Protein AF-A0A950IK37-F1 (afdb_monomer_lite)

Foldseek 3Di:
DDDWFWFDWDFFDDDAAQGDFPGWTDDAQKIKTKTFGDHPVQDDDPCQFPQVQKWKFAPDPVRHTWRWPGWDDDSGITITITRHHPPRQWIKIWGDDPDDDTRIGIGGGDGDDPPDDPDPDPDPDPPPQPDQPDDPVDQALVSQLVSVVSVCCSVPVVPPDDDCPDPVSVVSSVVSVVSNVVSVVVVLVVLLCDCVRRDDPVSVQVVCVVVVHHDDPDDDDDDDDDDDDPDDDDDDPPPDDDDDPPPVVVPPPD

pLDDT: mean 70.21, std 19.53, range [24.23, 97.69]

Secondary structure (DSSP, 8-state):
----PBPP-PPPP-SSS--EEEEEEEETTEEEEEEE---TTS---TTTT-GGGEEEEESSTT-PEEPEEEEEE-SSEEEEEEE--TT--EEEEEEE-SSS-EEEEEEE-----TT--PPPPPPPPP--PPP----SS--SHHHHHHHHHHHHHHH-TT-----TT-HHHHHHHHHHHHHHHHHHHHHHHHHHSSTTT--SHHHHHHHHHHTT-----------------SS-----TT-----SS-TTTGGG--

Sequence (254 aa):
MLRSRGLRLSKAENTFGIESVVRAERDGDLVHVELQFFPRDQVLPSWLGNPNRVVAVLDDMANTRLPVRAAVPLRDRLRVTVAAPAEVKRFVLRIDGLITGLDSVDVSLQEDDPAFDPAPPPAPAPVVEPPILVDYLAKDFASFKRLILDSIAHELPAMTERHEADVAIAVVEVLAFAADHLSYFQDAVATEAYLQTARRRVSVRRHARLVGYRLHEGCTPRVWMHVEPLTAFELPRGFAVATGSDDAMARRVF

Radius of gyration: 40.13 Å; chains: 1; bounding box: 63×52×134 Å

Structure (mmCIF, N/CA/C/O backbone):
data_AF-A0A950IK37-F1
#
_entry.id   AF-A0A950IK37-F1
#
loop_
_atom_site.group_PDB
_atom_site.id
_atom_site.type_symbol
_atom_site.label_atom_id
_atom_site.label_alt_id
_atom_site.label_comp_id
_atom_site.label_asym_id
_atom_site.label_entity_id
_atom_site.label_seq_id
_atom_site.pdbx_PDB_ins_code
_atom_site.Cartn_x
_atom_site.Cartn_y
_atom_site.Cartn_z
_atom_site.occupancy
_atom_site.B_iso_or_equiv
_atom_site.auth_seq_id
_atom_site.auth_comp_id
_atom_site.auth_asym_id
_atom_site.auth_atom_id
_atom_site.pdbx_PDB_model_num
ATOM 1 N N . MET A 1 1 ? -0.521 -3.793 -73.160 1.00 24.75 1 MET A N 1
ATOM 2 C CA . MET A 1 1 ? -1.004 -4.876 -72.276 1.00 24.75 1 MET A CA 1
ATOM 3 C C . MET A 1 1 ? 0.120 -5.221 -71.304 1.00 24.75 1 MET A C 1
ATOM 5 O O . MET A 1 1 ? 0.907 -6.111 -71.598 1.00 24.75 1 MET A O 1
ATOM 9 N N . LEU A 1 2 ? 0.272 -4.458 -70.215 1.00 25.17 2 LEU A N 1
ATOM 10 C CA . LEU A 1 2 ? 1.273 -4.757 -69.185 1.00 25.17 2 LEU A CA 1
ATOM 11 C C . LEU A 1 2 ? 0.721 -5.883 -68.305 1.00 25.17 2 LEU A C 1
ATOM 13 O O . LEU A 1 2 ? -0.307 -5.715 -67.654 1.00 25.17 2 LEU A O 1
ATOM 17 N N . ARG A 1 3 ? 1.356 -7.056 -68.370 1.00 24.23 3 ARG A N 1
ATOM 18 C CA . ARG A 1 3 ? 1.046 -8.196 -67.504 1.00 24.23 3 ARG A CA 1
ATOM 19 C C . ARG A 1 3 ? 1.582 -7.888 -66.108 1.00 24.23 3 ARG A C 1
ATOM 21 O O . ARG A 1 3 ? 2.790 -7.930 -65.903 1.00 24.23 3 ARG A O 1
ATOM 28 N N . SER A 1 4 ? 0.679 -7.602 -65.179 1.00 27.05 4 SER A N 1
ATOM 29 C CA . SER A 1 4 ? 0.943 -7.581 -63.744 1.00 27.05 4 SER A CA 1
ATOM 30 C C . SER A 1 4 ? 1.392 -8.979 -63.296 1.00 27.05 4 SER A C 1
ATOM 32 O O . SER A 1 4 ? 0.633 -9.946 -63.376 1.00 27.05 4 SER A O 1
ATOM 34 N N . ARG A 1 5 ? 2.662 -9.116 -62.899 1.00 37.94 5 ARG A N 1
ATOM 35 C CA . ARG A 1 5 ? 3.217 -10.346 -62.310 1.00 37.94 5 ARG A CA 1
ATOM 36 C C . ARG A 1 5 ? 3.174 -10.206 -60.789 1.00 37.94 5 ARG A C 1
ATOM 38 O O . ARG A 1 5 ? 3.720 -9.246 -60.250 1.00 37.94 5 ARG A O 1
ATOM 45 N N . GLY A 1 6 ? 2.458 -11.111 -60.125 1.00 30.69 6 GLY A N 1
ATOM 46 C CA . GLY A 1 6 ? 2.299 -11.108 -58.672 1.00 30.69 6 GLY A CA 1
ATOM 47 C C . GLY A 1 6 ? 3.552 -11.649 -57.992 1.00 30.69 6 GLY A C 1
ATOM 48 O O . GLY A 1 6 ? 4.042 -12.700 -58.371 1.00 30.69 6 GLY A O 1
ATOM 49 N N . LEU A 1 7 ? 4.074 -10.930 -57.000 1.00 39.44 7 LEU A N 1
ATOM 50 C CA . LEU A 1 7 ? 5.228 -11.354 -56.202 1.00 39.44 7 LEU A CA 1
ATOM 51 C C . LEU A 1 7 ? 4.750 -12.014 -54.895 1.00 39.44 7 LEU A C 1
ATOM 53 O O . LEU A 1 7 ? 3.820 -11.515 -54.255 1.00 39.44 7 LEU A O 1
ATOM 57 N N . ARG A 1 8 ? 5.379 -13.129 -54.494 1.00 39.00 8 ARG A N 1
ATOM 58 C CA . ARG A 1 8 ? 5.137 -13.832 -53.213 1.00 39.00 8 ARG A CA 1
ATOM 59 C C . ARG A 1 8 ? 6.089 -13.319 -52.126 1.00 39.00 8 ARG A C 1
ATOM 61 O O . ARG A 1 8 ? 7.251 -13.062 -52.412 1.00 39.00 8 ARG A O 1
ATOM 68 N N . LEU A 1 9 ? 5.597 -13.191 -50.890 1.00 49.66 9 LEU A N 1
ATOM 69 C CA . LEU A 1 9 ? 6.275 -12.491 -49.789 1.00 49.66 9 LEU A CA 1
ATOM 70 C C . LEU A 1 9 ? 6.438 -13.395 -48.559 1.00 49.66 9 LEU A C 1
ATOM 72 O O . LEU A 1 9 ? 5.530 -14.157 -48.219 1.00 49.66 9 LEU A O 1
ATOM 76 N N . SER A 1 10 ? 7.589 -13.294 -47.889 1.00 37.66 10 SER A N 1
ATOM 77 C CA . SER A 1 10 ? 7.881 -13.956 -46.613 1.00 37.66 10 SER A CA 1
ATOM 78 C C . SER A 1 10 ? 7.582 -13.040 -45.420 1.00 37.66 10 SER A C 1
ATOM 80 O O . SER A 1 10 ? 7.756 -11.830 -45.488 1.00 37.66 10 SER A O 1
ATOM 82 N N . LYS A 1 11 ? 7.098 -13.670 -44.348 1.00 37.91 11 LYS A N 1
ATOM 83 C CA . LYS A 1 11 ? 6.536 -13.136 -43.099 1.00 37.91 11 LYS A CA 1
ATOM 84 C C . LYS A 1 11 ? 7.350 -12.002 -42.445 1.00 37.91 11 LYS A C 1
ATOM 86 O O . LYS A 1 11 ? 8.558 -12.127 -42.297 1.00 37.91 11 LYS A O 1
ATOM 91 N N . ALA A 1 12 ? 6.649 -10.963 -41.985 1.00 38.16 12 ALA A N 1
ATOM 92 C CA . ALA A 1 12 ? 7.167 -9.937 -41.081 1.00 38.16 12 ALA A CA 1
ATOM 93 C C . ALA A 1 12 ? 7.029 -10.410 -39.620 1.00 38.16 12 ALA A C 1
ATOM 95 O O . ALA A 1 12 ? 5.969 -10.905 -39.234 1.00 38.16 12 ALA A O 1
ATOM 96 N N . GLU A 1 13 ? 8.076 -10.270 -38.810 1.00 37.16 13 GLU A N 1
ATOM 97 C CA . GLU A 1 13 ? 7.983 -10.358 -37.346 1.00 37.16 13 GLU A CA 1
ATOM 98 C C . GLU A 1 13 ? 7.875 -8.937 -36.799 1.00 37.16 13 GLU A C 1
ATOM 100 O O . GLU A 1 13 ? 8.674 -8.082 -37.177 1.00 37.16 13 GLU A O 1
ATOM 105 N N . ASN A 1 14 ? 6.854 -8.649 -35.982 1.00 41.59 14 ASN A N 1
ATOM 106 C CA . ASN A 1 14 ? 6.634 -7.282 -35.523 1.00 41.59 14 ASN A CA 1
ATOM 107 C C . ASN A 1 14 ? 5.926 -7.169 -34.163 1.00 41.59 14 ASN A C 1
ATOM 109 O O . ASN A 1 14 ? 4.983 -7.909 -33.881 1.00 41.59 14 ASN A O 1
ATOM 113 N N . THR A 1 15 ? 6.336 -6.167 -33.375 1.00 40.88 15 THR A N 1
ATOM 114 C CA . THR A 1 15 ? 5.786 -5.816 -32.045 1.00 40.88 15 THR A CA 1
ATOM 115 C C . THR A 1 15 ? 4.737 -4.687 -32.115 1.00 40.88 15 THR A C 1
ATOM 117 O O . THR A 1 15 ? 3.942 -4.529 -31.191 1.00 40.88 15 THR A O 1
ATOM 120 N N . PHE A 1 16 ? 4.631 -3.954 -33.237 1.00 39.75 16 PHE A N 1
ATOM 121 C CA . PHE A 1 16 ? 3.692 -2.826 -33.412 1.00 39.75 16 PHE A CA 1
ATOM 122 C C . PHE A 1 16 ? 2.734 -2.940 -34.619 1.00 39.75 16 PHE A C 1
ATOM 124 O O . PHE A 1 16 ? 2.395 -1.960 -35.277 1.00 39.75 16 PHE A O 1
ATOM 131 N N . GLY A 1 17 ? 2.195 -4.135 -34.881 1.00 44.53 17 GLY A N 1
ATOM 132 C CA . GLY A 1 17 ? 0.940 -4.263 -35.645 1.00 44.53 17 GLY A CA 1
ATOM 133 C C . GLY A 1 17 ? 1.021 -4.075 -37.169 1.00 44.53 17 GLY A C 1
ATOM 134 O O . GLY A 1 17 ? -0.017 -3.899 -37.811 1.00 44.53 17 GLY A O 1
ATOM 135 N N . ILE A 1 18 ? 2.213 -4.155 -37.772 1.00 47.31 18 ILE A N 1
ATOM 136 C CA . ILE A 1 18 ? 2.326 -4.489 -39.206 1.00 47.31 18 ILE A CA 1
ATOM 137 C C . ILE A 1 18 ? 2.227 -6.012 -39.308 1.00 47.31 18 ILE A C 1
ATOM 139 O O . ILE A 1 18 ? 3.218 -6.708 -39.111 1.00 47.31 18 ILE A O 1
ATOM 143 N N . GLU A 1 19 ? 1.026 -6.536 -39.553 1.00 44.72 19 GLU A N 1
ATOM 144 C CA . GLU A 1 19 ? 0.828 -7.989 -39.667 1.00 44.72 19 GLU A CA 1
ATOM 145 C C . GLU A 1 19 ? 1.339 -8.549 -40.999 1.00 44.72 19 GLU A C 1
ATOM 147 O O . GLU A 1 19 ? 1.791 -9.692 -41.051 1.00 44.72 19 GLU A O 1
ATOM 152 N N . SER A 1 20 ? 1.254 -7.785 -42.096 1.00 48.19 20 SER A N 1
ATOM 153 C CA . SER A 1 20 ? 1.642 -8.296 -43.414 1.00 48.19 20 SER A CA 1
ATOM 154 C C . SER A 1 20 ? 1.840 -7.217 -44.483 1.00 48.19 20 SER A C 1
ATOM 156 O O . SER A 1 20 ? 1.223 -6.148 -44.481 1.00 48.19 20 SER A O 1
ATOM 158 N N . VAL A 1 21 ? 2.696 -7.542 -45.450 1.00 53.03 21 VAL A N 1
ATOM 159 C CA . VAL A 1 21 ? 2.735 -6.886 -46.758 1.00 53.03 21 VAL A CA 1
ATOM 160 C C . VAL A 1 21 ? 1.604 -7.479 -47.604 1.00 53.03 21 VAL A C 1
ATOM 162 O O . VAL A 1 21 ? 1.567 -8.687 -47.826 1.00 53.03 21 VAL A O 1
ATOM 165 N N . VAL A 1 22 ? 0.671 -6.648 -48.073 1.00 52.97 22 VAL A N 1
ATOM 166 C CA . VAL A 1 22 ? -0.541 -7.101 -48.786 1.00 52.97 22 VAL A CA 1
ATOM 167 C C . VAL A 1 22 ? -0.239 -7.441 -50.235 1.00 52.97 22 VAL A C 1
ATOM 169 O O . VAL A 1 22 ? -0.809 -8.376 -50.798 1.00 52.97 22 VAL A O 1
ATOM 172 N N . ARG A 1 23 ? 0.612 -6.632 -50.872 1.00 56.84 23 ARG A N 1
ATOM 173 C CA . ARG A 1 23 ? 0.890 -6.740 -52.301 1.00 56.84 23 ARG A CA 1
ATOM 174 C C . ARG A 1 23 ? 2.202 -6.046 -52.633 1.00 56.84 23 ARG A C 1
ATOM 176 O O . ARG A 1 23 ? 2.392 -4.890 -52.268 1.00 56.84 23 ARG A O 1
ATOM 183 N N . ALA A 1 24 ? 3.075 -6.731 -53.360 1.00 58.53 24 ALA A N 1
ATOM 184 C CA . ALA A 1 24 ? 4.216 -6.120 -54.024 1.00 58.53 24 ALA A CA 1
ATOM 185 C C . ALA A 1 24 ? 4.037 -6.290 -55.535 1.00 58.53 24 ALA A C 1
ATOM 187 O O . ALA A 1 24 ? 3.771 -7.395 -56.011 1.00 58.53 24 ALA A O 1
ATOM 188 N N . GLU A 1 25 ? 4.134 -5.199 -56.286 1.00 62.34 25 GLU A N 1
ATOM 189 C CA . GLU A 1 25 ? 4.025 -5.195 -57.743 1.00 62.34 25 GLU A CA 1
ATOM 190 C C . GLU A 1 25 ? 5.216 -4.441 -58.327 1.00 62.34 25 GLU A C 1
ATOM 192 O O . GLU A 1 25 ? 5.551 -3.342 -57.882 1.00 62.34 25 GLU A O 1
ATOM 197 N N . ARG A 1 26 ? 5.887 -5.055 -59.303 1.00 61.66 26 ARG A N 1
ATOM 198 C CA . ARG A 1 26 ? 7.035 -4.459 -59.981 1.00 61.66 26 ARG A CA 1
ATOM 199 C C . ARG A 1 26 ? 6.612 -3.934 -61.346 1.00 61.66 26 ARG A C 1
ATOM 201 O O . ARG A 1 26 ? 6.123 -4.702 -62.171 1.00 61.66 26 ARG A O 1
ATOM 208 N N . ASP A 1 27 ? 6.863 -2.653 -61.582 1.00 61.84 27 ASP A N 1
ATOM 209 C CA . ASP A 1 27 ? 6.677 -1.976 -62.863 1.00 61.84 27 ASP A CA 1
ATOM 210 C C . ASP A 1 27 ? 8.036 -1.428 -63.335 1.00 61.84 27 ASP A C 1
ATOM 212 O O . ASP A 1 27 ? 8.461 -0.328 -62.977 1.00 61.84 27 ASP A O 1
ATOM 216 N N . GLY A 1 28 ? 8.790 -2.263 -64.059 1.00 66.38 28 GLY A N 1
ATOM 217 C CA . GLY A 1 28 ? 10.155 -1.951 -64.501 1.00 66.38 28 GLY A CA 1
ATOM 218 C C . GLY A 1 28 ? 11.136 -1.740 -63.338 1.00 66.38 28 GLY A C 1
ATOM 219 O O . GLY A 1 28 ? 11.381 -2.655 -62.545 1.00 66.38 28 GLY A O 1
ATOM 220 N N . ASP A 1 29 ? 11.690 -0.527 -63.245 1.00 64.75 29 ASP A N 1
ATOM 221 C CA . ASP A 1 29 ? 12.625 -0.095 -62.189 1.00 64.75 29 ASP A CA 1
ATOM 222 C C . ASP A 1 29 ? 11.919 0.413 -60.918 1.00 64.75 29 ASP A C 1
ATOM 224 O O . ASP A 1 29 ? 12.567 0.882 -59.975 1.00 64.75 29 ASP A O 1
ATOM 228 N N . LEU A 1 30 ? 10.585 0.354 -60.878 1.00 65.00 30 LEU A N 1
ATOM 229 C CA . LEU A 1 30 ? 9.784 0.750 -59.726 1.00 65.00 30 LEU A CA 1
ATOM 230 C C . LEU A 1 30 ? 9.134 -0.472 -59.082 1.00 65.00 30 LEU A C 1
ATOM 232 O O . LEU A 1 30 ? 8.576 -1.342 -59.748 1.00 65.00 30 LEU A O 1
ATOM 236 N N . VAL A 1 31 ? 9.184 -0.512 -57.756 1.00 67.19 31 VAL A N 1
ATOM 237 C CA . VAL A 1 31 ? 8.522 -1.524 -56.937 1.00 67.19 31 VAL A CA 1
ATOM 238 C C . VAL A 1 31 ? 7.500 -0.816 -56.062 1.00 67.19 31 VAL A C 1
ATOM 240 O O . VAL A 1 31 ? 7.843 0.042 -55.246 1.00 67.19 31 VAL A O 1
ATOM 243 N N . HIS A 1 32 ? 6.237 -1.175 -56.244 1.00 67.94 32 HIS A N 1
ATOM 244 C CA . HIS A 1 32 ? 5.127 -0.725 -55.420 1.00 67.94 32 HIS A CA 1
ATOM 245 C C . HIS A 1 32 ? 4.872 -1.760 -54.330 1.00 67.94 32 HIS A C 1
ATOM 247 O O . HIS A 1 32 ? 4.489 -2.890 -54.624 1.00 67.94 32 HIS A O 1
ATOM 253 N N . VAL A 1 33 ? 5.074 -1.370 -53.077 1.00 67.62 33 VAL A N 1
ATOM 254 C CA . VAL A 1 33 ? 4.821 -2.198 -51.897 1.00 67.62 33 VAL A CA 1
ATOM 255 C C . VAL A 1 33 ? 3.629 -1.614 -51.147 1.00 67.62 33 VAL A C 1
ATOM 257 O O . VAL A 1 33 ? 3.657 -0.461 -50.718 1.00 67.62 33 VAL A O 1
ATOM 260 N N . GLU A 1 34 ? 2.569 -2.401 -50.996 1.00 62.59 34 GLU A N 1
ATOM 261 C CA . GLU A 1 34 ? 1.432 -2.083 -50.135 1.00 62.59 34 GLU A CA 1
ATOM 262 C C . GLU A 1 34 ? 1.574 -2.801 -48.798 1.00 62.59 34 GLU A C 1
ATOM 264 O O . GLU A 1 34 ? 1.537 -4.030 -48.718 1.00 62.59 34 GLU A O 1
ATOM 269 N N . LEU A 1 35 ? 1.705 -2.010 -47.743 1.00 65.06 35 LEU A N 1
ATOM 270 C CA . LEU A 1 35 ? 1.786 -2.457 -46.359 1.00 65.06 35 LEU A CA 1
ATOM 271 C C . LEU A 1 35 ? 0.432 -2.205 -45.690 1.00 65.06 35 LEU A C 1
ATOM 273 O O . LEU A 1 35 ? -0.102 -1.100 -45.813 1.00 65.06 35 LEU A O 1
ATOM 277 N N . GLN A 1 36 ? -0.133 -3.194 -44.996 1.00 59.31 36 GLN A N 1
ATOM 278 C CA . GLN A 1 36 ? -1.349 -2.995 -44.198 1.00 59.31 36 GLN A CA 1
ATOM 279 C C . GLN A 1 36 ? -0.986 -2.667 -42.756 1.00 59.31 36 GLN A C 1
ATOM 281 O O . GLN A 1 36 ? -0.141 -3.329 -42.157 1.00 59.31 36 GLN A O 1
ATOM 286 N N . PHE A 1 37 ? -1.650 -1.651 -42.207 1.00 58.12 37 PHE A N 1
ATOM 287 C CA . PHE A 1 37 ? -1.479 -1.223 -40.823 1.00 58.12 37 PHE A CA 1
ATOM 288 C C . PHE A 1 37 ? -2.790 -1.422 -40.073 1.00 58.12 37 PHE A C 1
ATOM 290 O O . PHE A 1 37 ? -3.839 -0.969 -40.532 1.00 58.12 37 PHE A O 1
ATOM 297 N N . PHE A 1 38 ? -2.723 -2.025 -38.886 1.00 52.62 38 PHE A N 1
ATOM 298 C CA . PHE A 1 38 ? -3.805 -1.953 -37.908 1.00 52.62 38 PHE A CA 1
ATOM 299 C C . PHE A 1 38 ? -3.365 -1.065 -36.737 1.00 52.62 38 PHE A C 1
ATOM 301 O O . PHE A 1 38 ? -2.698 -1.538 -35.816 1.00 52.62 38 PHE A O 1
ATOM 308 N N . PRO A 1 39 ? -3.693 0.240 -36.746 1.00 51.28 39 PRO A N 1
ATOM 309 C CA . PRO A 1 39 ? -3.433 1.088 -35.589 1.00 51.28 39 PRO A CA 1
ATOM 310 C C . PRO A 1 39 ? -4.277 0.603 -34.400 1.00 51.28 39 PRO A C 1
ATOM 312 O O . PRO A 1 39 ? -5.506 0.609 -34.489 1.00 51.28 39 PRO A O 1
ATOM 315 N N . ARG A 1 40 ? -3.637 0.226 -33.275 1.00 49.41 40 ARG A N 1
ATOM 316 C CA . ARG A 1 40 ? -4.339 -0.116 -32.014 1.00 49.41 40 ARG A CA 1
ATOM 317 C C . ARG A 1 40 ? -5.323 0.986 -31.582 1.00 49.41 40 ARG A C 1
ATOM 319 O O . ARG A 1 40 ? -6.373 0.662 -31.042 1.00 49.41 40 ARG A O 1
ATOM 326 N N . ASP A 1 41 ? -5.028 2.242 -31.932 1.00 49.62 41 ASP A N 1
ATOM 327 C CA . ASP A 1 41 ? -5.815 3.430 -31.571 1.00 49.62 41 ASP A CA 1
ATOM 328 C C . ASP A 1 41 ? -6.559 4.097 -32.752 1.00 49.62 41 ASP A C 1
ATOM 330 O O . ASP A 1 41 ? -7.002 5.236 -32.632 1.00 49.62 41 ASP A O 1
ATOM 334 N N . GLN A 1 42 ? -6.699 3.439 -33.914 1.00 45.94 42 GLN A N 1
ATOM 335 C CA . GLN A 1 42 ? -7.384 3.965 -35.123 1.00 45.94 42 GLN A CA 1
ATOM 336 C C . GLN A 1 42 ? -6.872 5.301 -35.711 1.00 45.94 42 GLN A C 1
ATOM 338 O O . GLN A 1 42 ? -7.371 5.741 -36.748 1.00 45.94 42 GLN A O 1
ATOM 343 N N . VAL A 1 43 ? -5.854 5.935 -35.129 1.00 49.22 43 VAL A N 1
ATOM 344 C CA . VAL A 1 43 ? -5.250 7.167 -35.653 1.00 49.22 43 VAL A CA 1
ATOM 345 C C . VAL A 1 43 ? -3.962 6.822 -36.393 1.00 49.22 43 VAL A C 1
ATOM 347 O O . VAL A 1 43 ? -2.977 6.405 -35.787 1.00 49.22 43 VAL A O 1
ATOM 350 N N . LEU A 1 44 ? -3.957 7.009 -37.718 1.00 52.53 44 LEU A N 1
ATOM 351 C CA . LEU A 1 44 ? -2.718 6.950 -38.489 1.00 52.53 44 LEU A CA 1
ATOM 352 C C . LEU A 1 44 ? -1.793 8.089 -38.041 1.00 52.53 44 LEU A C 1
ATOM 354 O O . LEU A 1 44 ? -2.234 9.243 -37.989 1.00 52.53 44 LEU A O 1
ATOM 358 N N . PRO A 1 45 ? -0.515 7.811 -37.748 1.00 55.00 45 PRO A N 1
ATOM 359 C CA . PRO A 1 45 ? 0.408 8.855 -37.347 1.00 55.00 45 PRO A CA 1
ATOM 360 C C . PRO A 1 45 ? 0.560 9.914 -38.444 1.00 55.00 45 PRO A C 1
ATOM 362 O O . PRO A 1 45 ? 0.756 9.593 -39.615 1.00 55.00 45 PRO A O 1
ATOM 365 N N . SER A 1 46 ? 0.533 11.195 -38.071 1.00 55.69 46 SER A N 1
ATOM 366 C CA . SER A 1 46 ? 0.632 12.323 -39.015 1.00 55.69 46 SER A CA 1
ATOM 367 C C . SER A 1 46 ? 1.929 12.337 -39.839 1.00 55.69 46 SER A C 1
ATOM 369 O O . SER A 1 46 ? 2.000 12.985 -40.880 1.00 55.69 46 SER A O 1
ATOM 371 N N . TRP A 1 47 ? 2.952 11.597 -39.402 1.00 54.31 47 TRP A N 1
ATOM 372 C CA . TRP A 1 47 ? 4.239 11.454 -40.078 1.00 54.31 47 TRP A CA 1
ATOM 373 C C . TRP A 1 47 ? 4.277 10.352 -41.152 1.00 54.31 47 TRP A C 1
ATOM 375 O O . TRP A 1 47 ? 5.233 10.326 -41.928 1.00 54.31 47 TRP A O 1
ATOM 385 N N . LEU A 1 48 ? 3.261 9.479 -41.243 1.00 56.12 48 LEU A N 1
ATOM 386 C CA . LEU A 1 48 ? 3.235 8.313 -42.146 1.00 56.12 48 LEU A CA 1
ATOM 387 C C . LEU A 1 48 ? 3.216 8.689 -43.645 1.00 56.12 48 LEU A C 1
ATOM 389 O O . LEU A 1 48 ? 3.419 7.838 -44.502 1.00 56.12 48 LEU A O 1
ATOM 393 N N . GLY A 1 49 ? 2.984 9.965 -43.974 1.00 53.72 49 GLY A N 1
ATOM 394 C CA . GLY A 1 49 ? 3.034 10.494 -45.342 1.00 53.72 49 GLY A CA 1
ATOM 395 C C . GLY A 1 49 ? 4.352 11.141 -45.754 1.00 53.72 49 GLY A C 1
ATOM 396 O O . GLY A 1 49 ? 4.416 11.748 -46.821 1.00 53.72 49 GLY A O 1
ATOM 397 N N . ASN A 1 50 ? 5.395 11.061 -44.923 1.00 62.88 50 ASN A N 1
ATOM 398 C CA . ASN A 1 50 ? 6.695 11.623 -45.264 1.00 62.88 50 ASN A CA 1
ATOM 399 C C . ASN A 1 50 ? 7.592 10.566 -45.946 1.00 62.88 50 ASN A C 1
ATOM 401 O O . ASN A 1 50 ? 8.045 9.640 -45.268 1.00 62.88 50 ASN A O 1
ATOM 405 N N . PRO A 1 51 ? 7.921 10.711 -47.247 1.00 57.69 51 PRO A N 1
ATOM 406 C CA . PRO A 1 51 ? 8.783 9.762 -47.953 1.00 57.69 51 PRO A CA 1
ATOM 407 C C . PRO A 1 51 ? 10.208 9.705 -47.385 1.00 57.69 51 PRO A C 1
ATOM 409 O O . PRO A 1 51 ? 10.868 8.687 -47.542 1.00 57.69 51 PRO A O 1
ATOM 412 N N . ASN A 1 52 ? 10.668 10.738 -46.666 1.00 60.81 52 ASN A N 1
ATOM 413 C CA . ASN A 1 52 ? 12.002 10.751 -46.054 1.00 60.81 52 ASN A CA 1
ATOM 414 C C . ASN A 1 52 ? 12.106 9.903 -44.776 1.00 60.81 52 ASN A C 1
ATOM 416 O O . ASN A 1 52 ? 13.205 9.755 -44.246 1.00 60.81 52 ASN A O 1
ATOM 420 N N . ARG A 1 53 ? 10.987 9.386 -44.252 1.00 61.66 53 ARG A N 1
ATOM 421 C CA . ARG A 1 53 ? 10.977 8.499 -43.074 1.00 61.66 53 ARG A CA 1
ATOM 422 C C . ARG A 1 53 ? 10.865 7.018 -43.412 1.00 61.66 53 ARG A C 1
ATOM 424 O O . ARG A 1 53 ? 11.069 6.181 -42.540 1.00 61.66 53 ARG A O 1
ATOM 431 N N . VAL A 1 54 ? 10.551 6.700 -44.664 1.00 61.34 54 VAL A N 1
ATOM 432 C CA . VAL A 1 54 ? 10.584 5.329 -45.163 1.00 61.34 54 VAL A CA 1
ATOM 433 C C . VAL A 1 54 ? 11.922 5.143 -45.857 1.00 61.34 54 VAL A C 1
ATOM 435 O O . VAL A 1 54 ? 12.221 5.836 -46.828 1.00 61.34 54 VAL A O 1
ATOM 438 N N . VAL A 1 55 ? 12.739 4.225 -45.355 1.00 64.56 55 VAL A N 1
ATOM 439 C CA . VAL A 1 55 ? 14.047 3.924 -45.932 1.00 64.56 55 VAL A CA 1
ATOM 440 C C . VAL A 1 55 ? 14.011 2.494 -46.447 1.00 64.56 55 VAL A C 1
ATOM 442 O O . VAL A 1 55 ? 13.972 1.540 -45.678 1.00 64.56 55 VAL A O 1
ATOM 445 N N . ALA A 1 56 ? 14.032 2.339 -47.767 1.00 57.28 56 ALA A N 1
ATOM 446 C CA . ALA A 1 56 ? 14.298 1.047 -48.378 1.00 57.28 56 ALA A CA 1
ATOM 447 C C . ALA A 1 56 ? 15.813 0.840 -48.435 1.00 57.28 56 ALA A C 1
ATOM 449 O O . ALA A 1 56 ? 16.550 1.719 -48.886 1.00 57.28 56 ALA A O 1
ATOM 450 N N . VAL A 1 57 ? 16.283 -0.304 -47.963 1.00 63.22 57 VAL A N 1
ATOM 451 C CA . VAL A 1 57 ? 17.701 -0.639 -47.916 1.00 63.22 57 VAL A CA 1
ATOM 452 C C . VAL A 1 57 ? 17.915 -2.011 -48.530 1.00 63.22 57 VAL A C 1
ATOM 454 O O . VAL A 1 57 ? 17.150 -2.931 -48.271 1.00 63.22 57 VAL A O 1
ATOM 457 N N . LEU A 1 58 ? 18.922 -2.152 -49.383 1.00 56.44 58 LEU A N 1
ATOM 458 C CA . LEU A 1 58 ? 19.312 -3.449 -49.919 1.00 56.44 58 LEU A CA 1
ATOM 459 C C . LEU A 1 58 ? 19.782 -4.364 -48.787 1.00 56.44 58 LEU A C 1
ATOM 461 O O . LEU A 1 58 ? 20.505 -3.926 -47.897 1.00 56.44 58 LEU A O 1
ATOM 465 N N . ASP A 1 59 ? 19.394 -5.638 -48.861 1.00 56.06 59 ASP A N 1
ATOM 466 C CA . ASP A 1 59 ? 19.938 -6.702 -48.007 1.00 56.06 59 ASP A CA 1
ATOM 467 C C . ASP A 1 59 ? 21.328 -7.110 -48.542 1.00 56.06 59 ASP A C 1
ATOM 469 O O . ASP A 1 59 ? 21.545 -8.229 -49.007 1.00 56.06 59 ASP A O 1
ATOM 473 N N . ASP A 1 60 ? 22.244 -6.136 -48.611 1.00 54.41 60 ASP A N 1
ATOM 474 C CA . ASP A 1 60 ? 23.655 -6.305 -48.955 1.00 54.41 60 ASP A CA 1
ATOM 475 C C . ASP A 1 60 ? 24.542 -5.905 -47.764 1.00 54.41 60 ASP A C 1
ATOM 477 O O . ASP A 1 60 ? 24.137 -5.163 -46.871 1.00 54.41 60 ASP A O 1
ATOM 481 N N . MET A 1 61 ? 25.794 -6.374 -47.742 1.00 42.44 61 MET A N 1
ATOM 482 C CA . MET A 1 61 ? 26.750 -6.044 -46.667 1.00 42.44 61 MET A CA 1
ATOM 483 C C . MET A 1 61 ? 27.020 -4.530 -46.535 1.00 42.44 61 MET A C 1
ATOM 485 O O . MET A 1 61 ? 27.599 -4.096 -45.541 1.00 42.44 61 MET A O 1
ATOM 489 N N . ALA A 1 62 ? 26.633 -3.731 -47.536 1.00 50.84 62 ALA A N 1
ATOM 490 C CA . ALA A 1 62 ? 26.805 -2.283 -47.578 1.00 50.84 62 ALA A CA 1
ATOM 491 C C . ALA A 1 62 ? 25.565 -1.505 -47.095 1.00 50.84 62 ALA A C 1
ATOM 493 O O . ALA A 1 62 ? 25.650 -0.288 -46.918 1.00 50.84 62 ALA A O 1
ATOM 494 N N . ASN A 1 63 ? 24.440 -2.187 -46.855 1.00 59.66 63 ASN A N 1
ATOM 495 C CA . ASN A 1 63 ? 23.148 -1.608 -46.507 1.00 59.66 63 ASN A CA 1
ATOM 496 C C . ASN A 1 63 ? 22.796 -0.429 -47.443 1.00 59.66 63 ASN A C 1
ATOM 498 O O . ASN A 1 63 ? 22.505 0.696 -47.010 1.00 59.66 63 ASN A O 1
ATOM 502 N N . THR A 1 64 ? 22.898 -0.666 -48.753 1.00 65.81 64 THR A N 1
ATOM 503 C CA . THR A 1 64 ? 22.763 0.378 -49.777 1.00 65.81 64 THR A CA 1
ATOM 504 C C . THR A 1 64 ? 21.333 0.930 -49.806 1.00 65.81 64 THR A C 1
ATOM 506 O O . THR A 1 64 ? 20.372 0.202 -50.058 1.00 65.81 64 THR A O 1
ATOM 509 N N . ARG A 1 65 ? 21.163 2.238 -49.565 1.00 64.62 65 ARG A N 1
ATOM 510 C CA . ARG A 1 65 ? 19.838 2.887 -49.551 1.00 64.62 65 ARG A CA 1
ATOM 511 C C . ARG A 1 65 ? 19.250 2.983 -50.961 1.00 64.62 65 ARG A C 1
ATOM 513 O O . ARG A 1 65 ? 19.840 3.612 -51.838 1.00 64.62 65 ARG A O 1
ATOM 520 N N . LEU A 1 66 ? 18.053 2.434 -51.150 1.00 68.56 66 LEU A N 1
ATOM 521 C CA . LEU A 1 66 ? 17.254 2.608 -52.359 1.00 68.56 66 LEU A CA 1
ATOM 522 C C . LEU A 1 66 ? 16.385 3.869 -52.230 1.00 68.56 66 LEU A C 1
ATOM 524 O O . LEU A 1 66 ? 15.762 4.088 -51.186 1.00 68.56 66 LEU A O 1
ATOM 528 N N . PRO A 1 67 ? 16.305 4.718 -53.269 1.00 67.50 67 PRO A N 1
ATOM 529 C CA . PRO A 1 67 ? 15.507 5.931 -53.202 1.00 67.50 67 PRO A CA 1
ATOM 530 C C . PRO A 1 67 ? 14.009 5.596 -53.179 1.00 67.50 67 PRO A C 1
ATOM 532 O O . PRO A 1 67 ? 13.455 5.026 -54.125 1.00 67.50 67 PRO A O 1
ATOM 535 N N . VAL A 1 68 ? 13.335 6.008 -52.105 1.00 68.69 68 VAL A N 1
ATOM 536 C CA . VAL A 1 68 ? 11.876 5.941 -51.980 1.00 68.69 68 VAL A CA 1
ATOM 537 C C . VAL A 1 68 ? 11.272 7.137 -52.710 1.00 68.69 68 VAL A C 1
ATOM 539 O O . VAL A 1 68 ? 11.466 8.289 -52.332 1.00 68.69 68 VAL A O 1
ATOM 542 N N . ARG A 1 69 ? 10.561 6.868 -53.806 1.00 69.19 69 ARG A N 1
ATOM 543 C CA . ARG A 1 69 ? 9.961 7.896 -54.669 1.00 69.19 69 ARG A CA 1
ATOM 544 C C . ARG A 1 69 ? 8.679 8.466 -54.083 1.00 69.19 69 ARG A C 1
ATOM 546 O O . ARG A 1 69 ? 8.388 9.638 -54.298 1.00 69.19 69 ARG A O 1
ATOM 553 N N . ALA A 1 70 ? 7.914 7.643 -53.376 1.00 63.72 70 ALA A N 1
ATOM 554 C CA . ALA A 1 70 ? 6.677 8.062 -52.737 1.00 63.72 70 ALA A CA 1
ATOM 555 C C . ALA A 1 70 ? 6.334 7.135 -51.570 1.00 63.72 70 ALA A C 1
ATOM 557 O O . ALA A 1 70 ? 6.529 5.926 -51.662 1.00 63.72 70 ALA A O 1
ATOM 558 N N . ALA A 1 71 ? 5.769 7.702 -50.510 1.00 65.31 71 ALA A N 1
ATOM 559 C CA . ALA A 1 71 ? 5.104 6.970 -49.441 1.00 65.31 71 ALA A CA 1
ATOM 560 C C . ALA A 1 71 ? 3.736 7.628 -49.239 1.00 65.31 71 ALA A C 1
ATOM 562 O O . ALA A 1 71 ? 3.650 8.751 -48.746 1.00 65.31 71 ALA A O 1
ATOM 563 N N . VAL A 1 72 ? 2.680 6.974 -49.721 1.00 66.62 72 VAL A N 1
ATOM 564 C CA . VAL A 1 72 ? 1.319 7.519 -49.708 1.00 66.62 72 VAL A CA 1
ATOM 565 C C . VAL A 1 72 ? 0.498 6.769 -48.661 1.00 66.62 72 VAL A C 1
ATOM 567 O O . VAL A 1 72 ? 0.241 5.573 -48.842 1.00 66.62 72 VAL A O 1
ATOM 570 N N . PRO A 1 73 ? 0.078 7.440 -47.575 1.00 59.66 73 PRO A N 1
ATOM 571 C CA . PRO A 1 73 ? -0.782 6.839 -46.575 1.00 59.66 73 PRO A CA 1
ATOM 572 C C . PRO A 1 73 ? -2.219 6.814 -47.109 1.00 59.66 73 PRO A C 1
ATOM 574 O O . PRO A 1 73 ? -2.796 7.842 -47.463 1.00 59.66 73 PRO A O 1
ATOM 577 N N . LEU A 1 74 ? -2.793 5.620 -47.185 1.00 63.25 74 LEU A N 1
ATOM 578 C CA . LEU A 1 74 ? -4.226 5.366 -47.320 1.00 63.25 74 LEU A CA 1
ATOM 579 C C . LEU A 1 74 ? -4.821 5.106 -45.926 1.00 63.25 74 LEU A C 1
ATOM 581 O O . LEU A 1 74 ? -4.084 4.967 -44.958 1.00 63.25 74 LEU A O 1
ATOM 585 N N . ARG A 1 75 ? -6.156 5.028 -45.815 1.00 59.06 75 ARG A N 1
ATOM 586 C CA . ARG A 1 75 ? -6.874 4.898 -44.526 1.00 59.06 75 ARG A CA 1
ATOM 587 C C . ARG A 1 75 ? -6.375 3.762 -43.619 1.00 59.06 75 ARG A C 1
ATOM 589 O O . ARG A 1 75 ? -6.364 3.940 -42.410 1.00 59.06 75 ARG A O 1
ATOM 596 N N . ASP A 1 76 ? -5.996 2.627 -44.189 1.00 58.72 76 ASP A N 1
ATOM 597 C CA . ASP A 1 76 ? -5.569 1.405 -43.489 1.00 58.72 76 ASP A CA 1
ATOM 598 C C . ASP A 1 76 ? -4.291 0.792 -44.099 1.00 58.72 76 ASP A C 1
ATOM 600 O O . ASP A 1 76 ? -3.870 -0.309 -43.738 1.00 58.72 76 ASP A O 1
ATOM 604 N N . ARG A 1 77 ? -3.680 1.476 -45.074 1.00 64.12 77 ARG A N 1
ATOM 605 C CA . ARG A 1 77 ? -2.564 0.949 -45.873 1.00 64.12 77 ARG A CA 1
ATOM 606 C C . ARG A 1 77 ? -1.540 2.032 -46.165 1.00 64.12 77 ARG A C 1
ATOM 608 O O . ARG A 1 77 ? -1.910 3.173 -46.401 1.00 64.12 77 ARG A O 1
ATOM 615 N N . LEU A 1 78 ? -0.265 1.681 -46.246 1.00 67.44 78 LEU A N 1
ATOM 616 C CA . LEU A 1 78 ? 0.777 2.549 -46.794 1.00 67.44 78 LEU A CA 1
ATOM 617 C C . LEU A 1 78 ? 1.212 1.980 -48.136 1.00 67.44 78 LEU A C 1
ATOM 619 O O . LEU A 1 78 ? 1.658 0.835 -48.210 1.00 67.44 78 LEU A O 1
ATOM 623 N N . ARG A 1 79 ? 1.104 2.782 -49.195 1.00 67.25 79 ARG A N 1
ATOM 624 C CA . ARG A 1 79 ? 1.685 2.439 -50.493 1.00 67.25 79 ARG A CA 1
ATOM 625 C C . ARG A 1 79 ? 3.044 3.116 -50.614 1.00 67.25 79 ARG A C 1
ATOM 627 O O . ARG A 1 79 ? 3.119 4.342 -50.704 1.00 67.25 79 ARG A O 1
ATOM 634 N N . VAL A 1 80 ? 4.104 2.319 -50.624 1.00 71.00 80 VAL A N 1
ATOM 635 C CA . VAL A 1 80 ? 5.484 2.776 -50.804 1.00 71.00 80 VAL A CA 1
ATOM 636 C C . VAL A 1 80 ? 5.940 2.439 -52.218 1.00 71.00 80 VAL A C 1
ATOM 638 O O . VAL A 1 80 ? 5.825 1.301 -52.660 1.00 71.00 80 VAL A O 1
ATOM 641 N N . THR A 1 81 ? 6.474 3.426 -52.928 1.00 69.25 81 THR A N 1
ATOM 642 C CA . THR A 1 81 ? 7.099 3.248 -54.240 1.00 69.25 81 THR A CA 1
ATOM 643 C C . THR A 1 81 ? 8.603 3.392 -54.082 1.00 69.25 81 THR A C 1
ATOM 645 O O . THR A 1 81 ? 9.103 4.488 -53.814 1.00 69.25 81 THR A O 1
ATOM 648 N N . VAL A 1 82 ? 9.326 2.295 -54.262 1.00 72.69 82 VAL A N 1
ATOM 649 C CA . VAL A 1 82 ? 10.789 2.230 -54.179 1.00 72.69 82 VAL A CA 1
ATOM 650 C C . VAL A 1 82 ? 11.352 2.131 -55.592 1.00 72.69 82 VAL A C 1
ATOM 652 O O . VAL A 1 82 ? 10.850 1.341 -56.390 1.00 72.69 82 VAL A O 1
ATOM 655 N N . ALA A 1 83 ? 12.381 2.916 -55.924 1.00 70.31 83 ALA A N 1
ATOM 656 C CA . ALA A 1 83 ? 13.118 2.693 -57.167 1.00 70.31 83 ALA A CA 1
ATOM 657 C C . ALA A 1 83 ? 14.185 1.619 -56.920 1.00 70.31 83 ALA A C 1
ATOM 659 O O . ALA A 1 83 ? 15.154 1.860 -56.199 1.00 70.31 83 ALA A O 1
ATOM 660 N N . ALA A 1 84 ? 13.980 0.437 -57.493 1.00 67.12 84 ALA A N 1
ATOM 661 C CA . ALA A 1 84 ? 14.860 -0.714 -57.354 1.00 67.12 84 ALA A CA 1
ATOM 662 C C . ALA A 1 84 ? 15.240 -1.225 -58.759 1.00 67.12 84 ALA A C 1
ATOM 664 O O . ALA A 1 84 ? 14.359 -1.707 -59.482 1.00 67.12 84 ALA A O 1
ATOM 665 N N . PRO A 1 85 ? 16.529 -1.142 -59.150 1.00 63.72 85 PRO A N 1
ATOM 666 C CA . PRO A 1 85 ? 17.011 -1.645 -60.437 1.00 63.72 85 PRO A CA 1
ATOM 667 C C . PRO A 1 85 ? 16.629 -3.110 -60.668 1.00 63.72 85 PRO A C 1
ATOM 669 O O . PRO A 1 85 ? 16.552 -3.880 -59.706 1.00 63.72 85 PRO A O 1
ATOM 672 N N . ALA A 1 86 ? 16.425 -3.511 -61.931 1.00 60.72 86 ALA A N 1
ATOM 673 C CA . ALA A 1 86 ? 16.065 -4.879 -62.355 1.00 60.72 86 ALA A CA 1
ATOM 674 C C . ALA A 1 86 ? 16.800 -6.004 -61.585 1.00 60.72 86 ALA A C 1
ATOM 676 O O . ALA A 1 86 ? 16.189 -7.003 -61.210 1.00 60.72 86 ALA A O 1
ATOM 677 N N . GLU A 1 87 ? 18.082 -5.795 -61.284 1.00 62.75 87 GLU A N 1
ATOM 678 C CA . GLU A 1 87 ? 18.999 -6.746 -60.638 1.00 62.75 87 GLU A CA 1
ATOM 679 C C . GLU A 1 87 ? 18.721 -7.013 -59.146 1.00 62.75 87 GLU A C 1
ATOM 681 O O . GLU A 1 87 ? 19.179 -8.016 -58.598 1.00 62.75 87 GLU A O 1
ATOM 686 N N . VAL A 1 88 ? 17.954 -6.147 -58.478 1.00 58.59 88 VAL A N 1
ATOM 687 C CA . VAL A 1 88 ? 17.644 -6.276 -57.050 1.00 58.59 88 VAL A CA 1
ATOM 688 C C . VAL A 1 88 ? 16.613 -7.382 -56.820 1.00 58.59 88 VAL A C 1
ATOM 690 O O . VAL A 1 88 ? 15.467 -7.273 -57.257 1.00 58.59 88 VAL A O 1
ATOM 693 N N . LYS A 1 89 ? 17.018 -8.429 -56.090 1.00 60.19 89 LYS A N 1
ATOM 694 C CA . LYS A 1 89 ? 16.175 -9.591 -55.739 1.00 60.19 89 LYS A CA 1
ATOM 695 C C . LYS A 1 89 ? 15.640 -9.566 -54.306 1.00 60.19 89 LYS A C 1
ATOM 697 O O . LYS A 1 89 ? 14.695 -10.278 -53.982 1.00 60.19 89 LYS A O 1
ATOM 702 N N . ARG A 1 90 ? 16.237 -8.773 -53.417 1.00 62.00 90 ARG A N 1
ATOM 703 C CA . ARG A 1 90 ? 15.809 -8.654 -52.019 1.00 62.00 90 ARG A CA 1
ATOM 704 C C . ARG A 1 90 ? 16.196 -7.291 -51.472 1.00 62.00 90 ARG A C 1
ATOM 706 O O . ARG A 1 90 ? 17.285 -6.799 -51.759 1.00 62.00 90 ARG A O 1
ATOM 713 N N . PHE A 1 91 ? 15.305 -6.696 -50.695 1.00 63.25 91 PHE A N 1
ATOM 714 C CA . PHE A 1 91 ? 15.583 -5.478 -49.951 1.00 63.25 91 PHE A CA 1
ATOM 715 C C . PHE A 1 91 ? 14.747 -5.448 -48.668 1.00 63.25 91 PHE A C 1
ATOM 717 O O . PHE A 1 91 ? 13.656 -6.006 -48.600 1.00 63.25 91 PHE A O 1
ATOM 724 N N . VAL A 1 92 ? 15.263 -4.780 -47.649 1.00 62.91 92 VAL A N 1
ATOM 725 C CA . VAL A 1 92 ? 14.598 -4.548 -46.370 1.00 62.91 92 VAL A CA 1
ATOM 726 C C . VAL A 1 92 ? 13.985 -3.158 -46.387 1.00 62.91 92 VAL A C 1
ATOM 728 O O . VAL A 1 92 ? 14.651 -2.162 -46.669 1.00 62.91 92 VAL A O 1
ATOM 731 N N . LEU A 1 93 ? 12.702 -3.056 -46.077 1.00 64.31 93 LEU A N 1
ATOM 732 C CA . LEU A 1 93 ? 12.017 -1.784 -45.923 1.00 64.31 93 LEU A CA 1
ATOM 733 C C . LEU A 1 93 ? 11.982 -1.430 -44.434 1.00 64.31 93 LEU A C 1
ATOM 735 O O . LEU A 1 93 ? 11.316 -2.094 -43.646 1.00 64.31 93 LEU A O 1
ATOM 739 N N . ARG A 1 94 ? 12.719 -0.390 -44.037 1.00 60.50 94 ARG A N 1
ATOM 740 C CA . ARG A 1 94 ? 12.759 0.118 -42.658 1.00 60.50 94 ARG A CA 1
ATOM 741 C C . ARG A 1 94 ? 11.900 1.370 -42.545 1.00 60.50 94 ARG A C 1
ATOM 743 O O . ARG A 1 94 ? 11.993 2.276 -43.378 1.00 60.50 94 ARG A O 1
ATOM 750 N N . ILE A 1 95 ? 11.066 1.420 -41.517 1.00 61.25 95 ILE A N 1
ATOM 751 C CA . ILE A 1 95 ? 10.206 2.563 -41.217 1.00 61.25 95 ILE A CA 1
ATOM 752 C C . ILE A 1 95 ? 10.661 3.139 -39.879 1.00 61.25 95 ILE A C 1
ATOM 754 O O . ILE A 1 95 ? 10.562 2.480 -38.849 1.00 61.25 95 ILE A O 1
ATOM 758 N N . ASP A 1 96 ? 11.153 4.378 -39.895 1.00 53.66 96 ASP A N 1
ATOM 759 C CA . ASP A 1 96 ? 11.557 5.066 -38.666 1.00 53.66 96 ASP A CA 1
ATOM 760 C C . ASP A 1 96 ? 10.344 5.734 -37.992 1.00 53.66 96 ASP A C 1
ATOM 762 O O . ASP A 1 96 ? 9.831 6.769 -38.446 1.00 53.66 96 ASP A O 1
ATOM 766 N N . GLY A 1 97 ? 9.891 5.139 -36.884 1.00 52.09 97 GLY A N 1
ATOM 767 C CA . GLY A 1 97 ? 8.882 5.688 -35.976 1.00 52.09 97 GLY A CA 1
ATOM 768 C C . GLY A 1 97 ? 9.501 6.579 -34.890 1.00 52.09 97 GLY A C 1
ATOM 769 O O . GLY A 1 97 ? 10.564 6.291 -34.355 1.00 52.09 97 GLY A O 1
ATOM 770 N N . LEU A 1 98 ? 8.841 7.694 -34.546 1.00 41.16 98 LEU A N 1
ATOM 771 C CA . LEU A 1 98 ? 9.391 8.727 -33.644 1.00 41.16 98 LEU A CA 1
ATOM 772 C C . LEU A 1 98 ? 9.433 8.320 -32.158 1.00 41.16 98 LEU A C 1
ATOM 774 O O . LEU A 1 98 ? 9.946 9.075 -31.338 1.00 41.16 98 LEU A O 1
ATOM 778 N N . ILE A 1 99 ? 8.858 7.177 -31.787 1.00 39.66 99 ILE A N 1
ATOM 779 C CA . ILE A 1 99 ? 8.726 6.760 -30.392 1.00 39.66 99 ILE A CA 1
ATOM 780 C C . ILE A 1 99 ? 8.957 5.248 -30.359 1.00 39.66 99 ILE A C 1
ATOM 782 O O . ILE A 1 99 ? 8.053 4.486 -30.668 1.00 39.66 99 ILE A O 1
ATOM 786 N N . THR A 1 100 ? 10.195 4.855 -30.043 1.00 39.84 100 THR A N 1
ATOM 787 C CA . THR A 1 100 ? 10.632 3.493 -29.668 1.00 39.84 100 THR A CA 1
ATOM 788 C C . THR A 1 100 ? 10.299 2.353 -30.642 1.00 39.84 100 THR A C 1
ATOM 790 O O . THR A 1 100 ? 9.209 1.797 -30.607 1.00 39.84 100 THR A O 1
ATOM 793 N N . GLY A 1 101 ? 11.300 1.934 -31.421 1.00 43.94 101 GLY A N 1
ATOM 794 C CA . GLY A 1 101 ? 11.272 0.707 -32.224 1.00 43.94 101 GLY A CA 1
ATOM 795 C C . GLY A 1 101 ? 11.584 0.981 -33.692 1.00 43.94 101 GLY A C 1
ATOM 796 O O . GLY A 1 101 ? 10.849 1.692 -34.368 1.00 43.94 101 GLY A O 1
ATOM 797 N N . LEU A 1 102 ? 12.710 0.456 -34.178 1.00 40.78 102 LEU A N 1
ATOM 798 C CA . LEU A 1 102 ? 12.982 0.365 -35.611 1.00 40.78 102 LEU A CA 1
ATOM 799 C C . LEU A 1 102 ? 12.113 -0.766 -36.163 1.00 40.78 102 LEU A C 1
ATOM 801 O O . LEU A 1 102 ? 12.469 -1.931 -36.002 1.00 40.78 102 LEU A O 1
ATOM 805 N N . ASP A 1 103 ? 11.010 -0.425 -36.820 1.00 52.66 103 ASP A N 1
ATOM 806 C CA . ASP A 1 103 ? 10.190 -1.412 -37.517 1.00 52.66 103 ASP A CA 1
ATOM 807 C C . ASP A 1 103 ? 10.845 -1.704 -38.876 1.00 52.66 103 ASP A C 1
ATOM 809 O O . ASP A 1 103 ? 11.010 -0.816 -39.722 1.00 52.66 103 ASP A O 1
ATOM 813 N N . SER A 1 104 ? 11.262 -2.950 -39.098 1.00 53.03 104 SER A N 1
ATOM 814 C CA . SER A 1 104 ? 11.825 -3.403 -40.373 1.00 53.03 104 SER A CA 1
ATOM 815 C C . SER A 1 104 ? 11.002 -4.541 -40.953 1.00 53.03 104 SER A C 1
ATOM 817 O O . SER A 1 104 ? 10.702 -5.511 -40.267 1.00 53.03 104 SER A O 1
ATOM 819 N N . VAL A 1 105 ? 10.666 -4.425 -42.233 1.00 55.06 105 VAL A N 1
ATOM 820 C CA . VAL A 1 105 ? 9.945 -5.435 -43.004 1.00 55.06 105 VAL A CA 1
ATOM 821 C C . VAL A 1 105 ? 10.848 -5.919 -44.130 1.00 55.06 105 VAL A C 1
ATOM 823 O O . VAL A 1 105 ? 11.209 -5.143 -45.014 1.00 55.06 105 VAL A O 1
ATOM 826 N N . ASP A 1 106 ? 11.182 -7.205 -44.131 1.00 50.28 106 ASP A N 1
ATOM 827 C CA . ASP A 1 106 ? 11.950 -7.817 -45.215 1.00 50.28 106 ASP A CA 1
ATOM 828 C C . ASP A 1 106 ? 11.064 -8.073 -46.439 1.00 50.28 106 ASP A C 1
ATOM 830 O O . ASP A 1 106 ? 10.049 -8.768 -46.364 1.00 50.28 106 ASP A O 1
ATOM 834 N N . VAL A 1 107 ? 11.456 -7.527 -47.594 1.00 54.44 107 VAL A N 1
ATOM 835 C CA . VAL A 1 107 ? 10.753 -7.702 -48.870 1.00 54.44 107 VAL A CA 1
ATOM 836 C C . VAL A 1 107 ? 11.642 -8.486 -49.836 1.00 54.44 107 VAL A C 1
ATOM 838 O O . VAL A 1 107 ? 12.643 -8.001 -50.370 1.00 54.44 107 VAL A O 1
ATOM 841 N N . SER A 1 108 ? 11.264 -9.735 -50.097 1.00 51.78 108 SER A N 1
ATOM 842 C CA . SER A 1 108 ? 11.893 -10.575 -51.117 1.00 51.78 108 SER A CA 1
ATOM 843 C C . SER A 1 108 ? 11.159 -10.440 -52.458 1.00 51.78 108 SER A C 1
ATOM 845 O O . SER A 1 108 ? 9.937 -10.546 -52.531 1.00 51.78 108 SER A O 1
ATOM 847 N N . LEU A 1 109 ? 11.910 -10.175 -53.531 1.00 53.84 109 LEU A N 1
ATOM 848 C CA . LEU A 1 109 ? 11.420 -10.108 -54.908 1.00 53.84 109 LEU A CA 1
ATOM 849 C C . LEU A 1 109 ? 11.883 -11.366 -55.650 1.00 53.84 109 LEU A C 1
ATOM 851 O O . LEU A 1 109 ? 12.984 -11.399 -56.200 1.00 53.84 109 LEU A O 1
ATOM 855 N N . GLN A 1 110 ? 11.065 -12.416 -55.658 1.00 48.34 110 GLN A N 1
ATOM 856 C CA . GLN A 1 110 ? 11.380 -13.640 -56.396 1.00 48.34 110 GLN A CA 1
ATOM 857 C C . GLN A 1 110 ? 10.437 -13.793 -57.593 1.00 48.34 110 GLN A C 1
ATOM 859 O O . GLN A 1 110 ? 9.225 -13.652 -57.450 1.00 48.34 110 GLN A O 1
ATOM 864 N N . GLU A 1 111 ? 10.998 -14.034 -58.781 1.00 42.25 111 GLU A N 1
ATOM 865 C CA . GLU A 1 111 ? 10.220 -14.322 -59.990 1.00 42.25 111 GLU A CA 1
ATOM 866 C C . GLU A 1 111 ? 9.506 -15.677 -59.856 1.00 42.25 111 GLU A C 1
ATOM 868 O O . GLU A 1 111 ? 10.062 -16.614 -59.284 1.00 42.25 111 GLU A O 1
ATOM 873 N N . ASP A 1 112 ? 8.275 -15.763 -60.375 1.00 38.25 112 ASP A N 1
ATOM 874 C CA . ASP A 1 112 ? 7.464 -16.986 -60.415 1.00 38.25 112 ASP A CA 1
ATOM 875 C C . ASP A 1 112 ? 8.194 -18.100 -61.189 1.00 38.25 112 ASP A C 1
ATOM 877 O O . ASP A 1 112 ? 8.105 -18.176 -62.417 1.00 38.25 112 ASP A O 1
ATOM 881 N N . ASP A 1 113 ? 8.907 -18.972 -60.477 1.00 42.47 113 ASP A N 1
ATOM 882 C CA . ASP A 1 113 ? 9.530 -20.174 -61.031 1.00 42.47 113 ASP A CA 1
ATOM 883 C C . ASP A 1 113 ? 8.654 -21.398 -60.677 1.00 42.47 113 ASP A C 1
ATOM 885 O O . ASP A 1 113 ? 8.506 -21.727 -59.496 1.00 42.47 113 ASP A O 1
ATOM 889 N N . PRO A 1 114 ? 8.013 -22.080 -61.648 1.00 48.69 114 PRO A N 1
ATOM 890 C CA . PRO A 1 114 ? 6.986 -23.093 -61.374 1.00 48.69 114 PRO A CA 1
ATOM 891 C C . PRO A 1 114 ? 7.517 -24.443 -60.850 1.00 48.69 114 PRO A C 1
ATOM 893 O O . PRO A 1 114 ? 6.727 -25.370 -60.684 1.00 48.69 114 PRO A O 1
ATOM 896 N N . ALA A 1 115 ? 8.825 -24.588 -60.605 1.00 46.66 115 ALA A N 1
ATOM 897 C CA . ALA A 1 115 ? 9.468 -25.866 -60.268 1.00 46.66 115 ALA A CA 1
ATOM 898 C C . ALA A 1 115 ? 10.076 -25.945 -58.850 1.00 46.66 115 ALA A C 1
ATOM 900 O O . ALA A 1 115 ? 10.695 -26.955 -58.515 1.00 46.66 115 ALA A O 1
ATOM 901 N N . PHE A 1 116 ? 9.920 -24.916 -58.013 1.00 42.62 116 PHE A N 1
ATOM 902 C CA . PHE A 1 116 ? 10.506 -24.883 -56.670 1.00 42.62 116 PHE A CA 1
ATOM 903 C C . PHE A 1 116 ? 9.424 -25.043 -55.597 1.00 42.62 116 PHE A C 1
ATOM 905 O O . PHE A 1 116 ? 8.651 -24.121 -55.347 1.00 42.62 116 PHE A O 1
ATOM 912 N N . ASP A 1 117 ? 9.385 -26.208 -54.951 1.00 43.03 117 ASP A N 1
ATOM 913 C CA . ASP A 1 117 ? 8.608 -26.439 -53.729 1.00 43.03 117 ASP A CA 1
ATOM 914 C C . ASP A 1 117 ? 9.587 -26.505 -52.541 1.00 43.03 117 ASP A C 1
ATOM 916 O O . ASP A 1 117 ? 10.094 -27.583 -52.210 1.00 43.03 117 ASP A O 1
ATOM 920 N N . PRO A 1 118 ? 9.978 -25.363 -51.941 1.00 50.47 118 PRO A N 1
ATOM 921 C CA . PRO A 1 118 ? 10.773 -25.389 -50.728 1.00 50.47 118 PRO A CA 1
ATOM 922 C C . PRO A 1 118 ? 9.870 -25.853 -49.590 1.00 50.47 118 PRO A C 1
ATOM 924 O O . PRO A 1 118 ? 8.851 -25.225 -49.301 1.00 50.47 118 PRO A O 1
ATOM 927 N N . ALA A 1 119 ? 10.264 -26.935 -48.915 1.00 54.88 119 ALA A N 1
ATOM 928 C CA . ALA A 1 119 ? 9.629 -27.330 -47.667 1.00 54.88 119 ALA A CA 1
ATOM 929 C C . ALA A 1 119 ? 9.542 -26.102 -46.736 1.00 54.88 119 ALA A C 1
ATOM 931 O O . ALA A 1 119 ? 10.537 -25.376 -46.612 1.00 54.88 119 ALA A O 1
ATOM 932 N N . PRO A 1 120 ? 8.375 -25.830 -46.118 1.00 63.66 120 PRO A N 1
ATOM 933 C CA . PRO A 1 120 ? 8.213 -24.666 -45.263 1.00 63.66 120 PRO A CA 1
ATOM 934 C C . PRO A 1 120 ? 9.308 -24.688 -44.190 1.00 63.66 120 PRO A C 1
ATOM 936 O O . PRO A 1 120 ? 9.547 -25.752 -43.607 1.00 63.66 120 PRO A O 1
ATOM 939 N N . PRO A 1 121 ? 9.999 -23.558 -43.937 1.00 63.78 121 PRO A N 1
ATOM 940 C CA . PRO A 1 121 ? 10.963 -23.503 -42.851 1.00 63.78 121 PRO A CA 1
ATOM 941 C C . PRO A 1 121 ? 10.258 -23.965 -41.570 1.00 63.78 121 PRO A C 1
ATOM 943 O O . PRO A 1 121 ? 9.086 -23.614 -41.374 1.00 63.78 121 PRO A O 1
ATOM 946 N N . PRO A 1 122 ? 10.916 -24.784 -40.727 1.00 67.38 122 PRO A N 1
ATOM 947 C CA . PRO A 1 122 ? 10.321 -25.201 -39.468 1.00 67.38 122 PRO A CA 1
ATOM 948 C C . PRO A 1 122 ? 9.868 -23.941 -38.741 1.00 67.38 122 PRO A C 1
ATOM 950 O O . PRO A 1 122 ? 10.638 -22.983 -38.633 1.00 67.38 122 PRO A O 1
ATOM 953 N N . ALA A 1 123 ? 8.598 -23.915 -38.325 1.00 72.25 123 ALA A N 1
ATOM 954 C CA . ALA A 1 123 ? 8.065 -22.787 -37.579 1.00 72.25 123 ALA A CA 1
ATOM 955 C C . ALA A 1 123 ? 9.052 -22.472 -36.442 1.00 72.25 123 ALA A C 1
ATOM 957 O O . ALA A 1 123 ? 9.455 -23.418 -35.751 1.00 72.25 123 ALA A O 1
ATOM 958 N N . PRO A 1 124 ? 9.487 -21.206 -36.273 1.00 68.94 124 PRO A N 1
ATOM 959 C CA . PRO A 1 124 ? 10.335 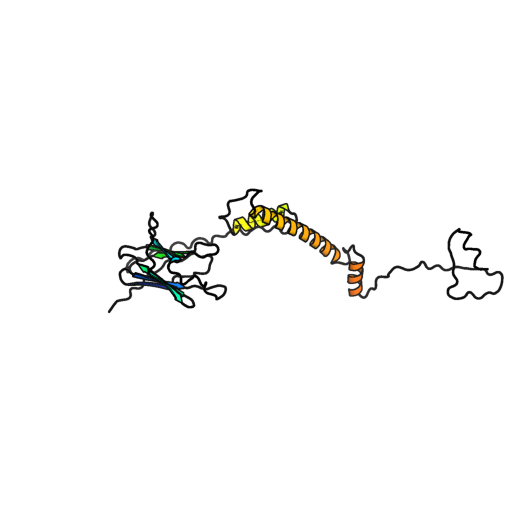-20.858 -35.146 1.00 68.94 124 PRO A CA 1
ATOM 960 C C . PRO A 1 124 ? 9.634 -21.373 -33.894 1.00 68.94 124 PRO A C 1
ATOM 962 O O . PRO A 1 124 ? 8.428 -21.158 -33.722 1.00 68.94 124 PRO A O 1
ATOM 965 N N . ALA A 1 125 ? 10.358 -22.151 -33.084 1.00 69.06 125 ALA A N 1
ATOM 966 C CA . ALA A 1 125 ? 9.817 -22.635 -31.826 1.00 69.06 125 ALA A CA 1
ATOM 967 C C . ALA A 1 125 ? 9.265 -21.416 -31.075 1.00 69.06 125 ALA A C 1
ATOM 969 O O . ALA A 1 125 ? 9.935 -20.379 -31.084 1.00 69.06 125 ALA A O 1
ATOM 970 N N . PRO A 1 126 ? 8.056 -21.493 -30.488 1.00 66.62 126 PRO A N 1
ATOM 971 C CA . PRO A 1 126 ? 7.520 -20.368 -29.742 1.00 66.62 126 PRO A CA 1
ATOM 972 C C . PRO A 1 126 ? 8.573 -19.964 -28.713 1.00 66.62 126 PRO A C 1
ATOM 974 O O . PRO A 1 126 ? 8.955 -20.775 -27.867 1.00 66.62 126 PRO A O 1
ATOM 977 N N . VAL A 1 127 ? 9.096 -18.744 -28.845 1.00 66.75 127 VAL A N 1
ATOM 978 C CA . VAL A 1 127 ? 9.993 -18.161 -27.854 1.00 66.75 127 VAL A CA 1
ATOM 979 C C . VAL A 1 127 ? 9.134 -17.992 -26.611 1.00 66.75 127 VAL A C 1
ATOM 981 O O . VAL A 1 127 ? 8.323 -17.077 -26.517 1.00 66.75 127 VAL A O 1
ATOM 984 N N . VAL A 1 128 ? 9.219 -18.956 -25.698 1.00 63.72 128 VAL A N 1
ATOM 985 C CA . VAL A 1 128 ? 8.613 -18.833 -24.378 1.00 63.72 128 VAL A CA 1
ATOM 986 C C . VAL A 1 128 ? 9.529 -17.894 -23.616 1.00 63.72 128 VAL A C 1
ATOM 988 O O . VAL A 1 128 ? 10.514 -18.326 -23.017 1.00 63.72 128 VAL A O 1
ATOM 991 N N . GLU A 1 129 ? 9.255 -16.597 -23.713 1.00 61.97 129 GLU A N 1
ATOM 992 C CA . GLU A 1 129 ? 9.896 -15.626 -22.842 1.00 61.97 129 GLU A CA 1
ATOM 993 C C . GLU A 1 129 ? 9.579 -16.036 -21.397 1.00 61.97 129 GLU A C 1
ATOM 995 O O . GLU A 1 129 ? 8.407 -16.256 -21.062 1.00 61.97 129 GLU A O 1
ATOM 1000 N N . PRO A 1 130 ? 10.598 -16.252 -20.546 1.00 63.34 130 PRO A N 1
ATOM 1001 C CA . PRO A 1 130 ? 10.347 -16.651 -19.176 1.00 63.34 130 PRO A CA 1
ATOM 1002 C C . PRO A 1 130 ? 9.506 -15.555 -18.510 1.00 63.34 130 PRO A C 1
ATOM 1004 O O . PRO A 1 130 ? 9.875 -14.380 -18.594 1.00 63.34 130 PRO A O 1
ATOM 1007 N N . PRO A 1 131 ? 8.377 -15.907 -17.871 1.00 66.56 131 PRO A N 1
ATOM 1008 C CA . PRO A 1 131 ? 7.541 -14.916 -17.216 1.00 66.56 131 PRO A CA 1
ATOM 1009 C C . PRO A 1 131 ? 8.349 -14.222 -16.120 1.00 66.56 131 PRO A C 1
ATOM 1011 O O . PRO A 1 131 ? 9.095 -14.875 -15.384 1.00 66.56 131 PRO A O 1
ATOM 1014 N N . ILE A 1 132 ? 8.176 -12.905 -15.991 1.00 67.94 132 ILE A N 1
ATOM 1015 C CA . ILE A 1 132 ? 8.715 -12.154 -14.855 1.00 67.94 132 ILE A CA 1
ATOM 1016 C C . ILE A 1 132 ? 8.153 -12.797 -13.579 1.00 67.94 132 ILE A C 1
ATOM 1018 O O . ILE A 1 132 ? 6.940 -12.811 -13.356 1.00 67.94 132 ILE A O 1
ATOM 1022 N N . LEU A 1 133 ? 9.029 -13.373 -12.753 1.00 70.62 133 LEU A N 1
ATOM 1023 C CA . LEU A 1 133 ? 8.641 -13.987 -11.488 1.00 70.62 133 LEU A CA 1
ATOM 1024 C C . LEU A 1 133 ? 8.306 -12.877 -10.485 1.00 70.62 133 LEU A C 1
ATOM 1026 O O . LEU A 1 133 ? 9.189 -12.329 -9.830 1.00 70.62 133 LEU A O 1
ATOM 1030 N N . VAL A 1 134 ? 7.022 -12.538 -10.376 1.00 77.44 134 VAL A N 1
ATOM 1031 C CA . VAL A 1 134 ? 6.527 -11.599 -9.366 1.00 77.44 134 VAL A CA 1
ATOM 1032 C C . VAL A 1 134 ? 6.428 -12.329 -8.029 1.00 77.44 134 VAL A C 1
ATOM 1034 O O . VAL A 1 134 ? 5.525 -13.139 -7.814 1.00 77.44 134 VAL A O 1
ATOM 1037 N N . ASP A 1 135 ? 7.365 -12.051 -7.125 1.00 81.88 135 ASP A N 1
ATOM 1038 C CA . ASP A 1 135 ? 7.230 -12.446 -5.725 1.00 81.88 135 ASP A CA 1
ATOM 1039 C C . ASP A 1 135 ? 6.211 -11.523 -5.041 1.00 81.88 135 ASP A C 1
ATOM 1041 O O . ASP A 1 135 ? 6.462 -10.343 -4.815 1.00 81.88 135 ASP A O 1
ATOM 1045 N N . TYR A 1 136 ? 5.034 -12.056 -4.723 1.00 80.00 136 TYR A N 1
ATOM 1046 C CA . TYR A 1 136 ? 3.950 -11.295 -4.095 1.00 80.00 136 TYR A CA 1
ATOM 1047 C C . TYR A 1 136 ? 4.158 -11.040 -2.595 1.00 80.00 136 TYR A C 1
ATOM 1049 O O . TYR A 1 136 ? 3.402 -10.271 -1.995 1.00 80.00 136 TYR A O 1
ATOM 1057 N N . LEU A 1 137 ? 5.136 -11.702 -1.971 1.00 84.56 137 LEU A N 1
ATOM 1058 C CA . LEU A 1 137 ? 5.477 -11.493 -0.563 1.00 84.56 137 LEU A CA 1
ATOM 1059 C C . LEU A 1 137 ? 6.545 -10.413 -0.383 1.00 84.56 137 LEU A C 1
ATOM 1061 O O . LEU A 1 137 ? 6.655 -9.845 0.705 1.00 84.56 137 LEU A O 1
ATOM 1065 N N . ALA A 1 138 ? 7.293 -10.105 -1.441 1.00 82.38 138 ALA A N 1
ATOM 1066 C CA . ALA A 1 138 ? 8.244 -9.010 -1.475 1.00 82.38 138 ALA A CA 1
ATOM 1067 C C . ALA A 1 138 ? 7.530 -7.664 -1.278 1.00 82.38 138 ALA A C 1
ATOM 1069 O O . ALA A 1 138 ? 6.733 -7.224 -2.106 1.00 82.38 138 ALA A O 1
ATOM 1070 N N . LYS A 1 139 ? 7.826 -7.013 -0.153 1.00 87.00 139 LYS A N 1
ATOM 1071 C CA . LYS A 1 139 ? 7.162 -5.778 0.285 1.00 87.00 139 LYS A CA 1
ATOM 1072 C C . LYS A 1 139 ? 8.122 -4.709 0.795 1.00 87.00 139 LYS A C 1
ATOM 1074 O O . LYS A 1 139 ? 7.661 -3.753 1.405 1.00 87.00 139 LYS A O 1
ATOM 1079 N N . ASP A 1 140 ? 9.420 -4.881 0.553 1.00 91.69 140 ASP A N 1
ATOM 1080 C CA . ASP A 1 140 ? 10.457 -3.930 0.940 1.00 91.69 140 ASP A CA 1
ATOM 1081 C C . ASP A 1 140 ? 11.043 -3.191 -0.271 1.00 91.69 140 ASP A C 1
ATOM 1083 O O . ASP A 1 140 ? 10.915 -3.612 -1.427 1.00 91.69 140 ASP A O 1
ATOM 1087 N N . PHE A 1 141 ? 11.717 -2.077 0.010 1.00 94.81 141 PHE A N 1
ATOM 1088 C CA . PHE A 1 141 ? 12.380 -1.246 -0.993 1.00 94.81 141 PHE A CA 1
ATOM 1089 C C . PHE A 1 141 ? 13.288 -2.041 -1.944 1.00 94.81 141 PHE A C 1
ATOM 1091 O O . PHE A 1 141 ? 13.229 -1.850 -3.159 1.00 94.81 141 PHE A O 1
ATOM 1098 N N . ALA A 1 142 ? 14.138 -2.923 -1.409 1.00 93.69 142 ALA A N 1
ATOM 1099 C CA . ALA A 1 142 ? 15.133 -3.640 -2.204 1.00 93.69 142 ALA A CA 1
ATOM 1100 C C . ALA A 1 142 ? 14.465 -4.600 -3.195 1.00 93.69 142 ALA A C 1
ATOM 1102 O O . ALA A 1 142 ? 14.875 -4.697 -4.355 1.00 93.69 142 ALA A O 1
ATOM 1103 N N . SER A 1 143 ? 13.404 -5.263 -2.749 1.00 92.38 143 SER A N 1
ATOM 1104 C CA . SER A 1 143 ? 12.634 -6.198 -3.551 1.00 92.38 143 SER A CA 1
ATOM 1105 C C . SER A 1 143 ? 11.803 -5.473 -4.609 1.00 92.38 143 SER A C 1
ATOM 1107 O O . SER A 1 143 ? 11.790 -5.912 -5.757 1.00 92.38 143 SER A O 1
ATOM 1109 N N . PHE A 1 144 ? 11.200 -4.320 -4.287 1.00 93.12 144 PHE A N 1
ATOM 1110 C CA . PHE A 1 144 ? 10.523 -3.486 -5.288 1.00 93.12 144 PHE A CA 1
ATOM 1111 C C . PHE A 1 144 ? 11.492 -2.927 -6.331 1.00 93.12 144 PHE A C 1
ATOM 1113 O O . PHE A 1 144 ? 11.212 -3.021 -7.526 1.00 93.12 144 PHE A O 1
ATOM 1120 N N . LYS A 1 145 ? 12.654 -2.406 -5.910 1.00 93.06 145 LYS A N 1
ATOM 1121 C CA . LYS A 1 145 ? 13.708 -1.942 -6.827 1.00 93.06 145 LYS A CA 1
ATOM 1122 C C . LYS A 1 145 ? 14.116 -3.062 -7.781 1.00 93.06 145 LYS A C 1
ATOM 1124 O O . LYS A 1 145 ? 14.173 -2.846 -8.988 1.00 93.06 145 LYS A O 1
ATOM 1129 N N . ARG A 1 146 ? 14.355 -4.265 -7.255 1.00 91.31 146 ARG A N 1
ATOM 1130 C CA . ARG A 1 146 ? 14.708 -5.436 -8.063 1.00 91.31 146 ARG A CA 1
ATOM 1131 C C . ARG A 1 146 ? 13.600 -5.817 -9.043 1.00 91.31 146 ARG A C 1
ATOM 1133 O O . ARG A 1 146 ? 13.897 -5.995 -10.214 1.00 91.31 146 ARG A O 1
ATOM 1140 N N . LEU A 1 147 ? 12.350 -5.889 -8.592 1.00 90.81 147 LEU A N 1
ATOM 1141 C CA . LEU A 1 147 ? 11.209 -6.245 -9.439 1.00 90.81 147 LEU A CA 1
ATOM 1142 C C . LEU A 1 147 ? 11.051 -5.262 -10.604 1.00 90.81 147 LEU A C 1
ATOM 1144 O O . LEU A 1 147 ? 10.886 -5.684 -11.747 1.00 90.81 147 LEU A O 1
ATOM 1148 N N . ILE A 1 148 ? 11.158 -3.959 -10.334 1.00 90.06 148 ILE A N 1
ATOM 1149 C CA . ILE A 1 148 ? 11.077 -2.927 -11.375 1.00 90.06 148 ILE A CA 1
ATOM 1150 C C . ILE A 1 148 ? 12.241 -3.070 -12.366 1.00 90.06 148 ILE A C 1
ATOM 1152 O O . ILE A 1 148 ? 12.021 -3.008 -13.572 1.00 90.06 148 ILE A O 1
ATOM 1156 N N . LEU A 1 149 ? 13.467 -3.309 -11.891 1.00 90.31 149 LEU A N 1
ATOM 1157 C CA . LEU A 1 149 ? 14.624 -3.512 -12.772 1.00 90.31 149 LEU A CA 1
ATOM 1158 C C . LEU A 1 149 ? 14.526 -4.799 -13.598 1.00 90.31 149 LEU A C 1
ATOM 1160 O O . LEU A 1 149 ? 14.901 -4.787 -14.768 1.00 90.31 149 LEU A O 1
ATOM 1164 N N . ASP A 1 150 ? 14.015 -5.884 -13.018 1.00 88.56 150 ASP A N 1
ATOM 1165 C CA . ASP A 1 150 ? 13.788 -7.148 -13.722 1.00 88.56 150 ASP A CA 1
ATOM 1166 C C . ASP A 1 150 ? 12.704 -6.967 -14.802 1.00 88.56 150 ASP A C 1
ATOM 1168 O O . ASP A 1 150 ? 12.863 -7.451 -15.923 1.00 88.56 150 ASP A O 1
ATOM 1172 N N . SER A 1 151 ? 11.660 -6.180 -14.513 1.00 87.25 151 SER A N 1
ATOM 1173 C CA . SER A 1 151 ? 10.635 -5.790 -15.491 1.00 87.25 151 SER A CA 1
ATOM 1174 C C . SER A 1 151 ? 11.208 -4.942 -16.627 1.00 87.25 151 SER A C 1
ATOM 1176 O O . SER A 1 151 ? 10.937 -5.218 -17.792 1.00 87.25 151 SER A O 1
ATOM 1178 N N . ILE A 1 152 ? 12.033 -3.937 -16.313 1.00 87.56 152 ILE A N 1
ATOM 1179 C CA . ILE A 1 152 ? 12.687 -3.093 -17.325 1.00 87.56 152 ILE A CA 1
ATOM 1180 C C . ILE A 1 152 ? 13.641 -3.925 -18.187 1.00 87.56 152 ILE A C 1
ATOM 1182 O O . ILE A 1 152 ? 13.667 -3.759 -19.401 1.00 87.56 152 ILE A O 1
ATOM 1186 N N . ALA A 1 153 ? 14.403 -4.844 -17.590 1.00 85.44 153 ALA A N 1
ATOM 1187 C CA . ALA A 1 153 ? 15.313 -5.715 -18.330 1.00 85.44 153 ALA A CA 1
ATOM 1188 C C . ALA A 1 153 ? 14.574 -6.659 -19.293 1.00 85.44 153 ALA A C 1
ATOM 1190 O O . ALA A 1 153 ? 15.134 -7.032 -20.323 1.00 85.44 153 ALA A O 1
ATOM 1191 N N . HIS A 1 154 ? 13.339 -7.035 -18.956 1.00 84.06 154 HIS A N 1
ATOM 1192 C CA . HIS A 1 154 ? 12.480 -7.858 -19.798 1.00 84.06 154 HIS A CA 1
ATOM 1193 C C . HIS A 1 154 ? 11.852 -7.056 -20.947 1.00 84.06 154 HIS A C 1
ATOM 1195 O O . HIS A 1 154 ? 11.937 -7.476 -22.095 1.00 84.06 154 HIS A O 1
ATOM 1201 N N . GLU A 1 155 ? 11.271 -5.885 -20.665 1.00 84.94 155 GLU A N 1
ATOM 1202 C CA . GLU A 1 155 ? 10.587 -5.072 -21.686 1.00 84.94 155 GLU A CA 1
ATOM 1203 C C . GLU A 1 155 ? 11.553 -4.281 -22.586 1.00 84.94 155 GLU A C 1
ATOM 1205 O O . GLU A 1 155 ? 11.270 -4.044 -23.761 1.00 84.94 155 GLU A O 1
ATOM 1210 N N . LEU A 1 156 ? 12.701 -3.864 -22.047 1.00 85.00 156 LEU A N 1
ATOM 1211 C CA . LEU A 1 156 ? 13.690 -3.003 -22.703 1.00 85.00 156 LEU A CA 1
ATOM 1212 C C . LEU A 1 156 ? 15.109 -3.590 -22.556 1.00 85.00 156 LEU A C 1
ATOM 1214 O O . LEU A 1 156 ? 15.973 -2.990 -21.910 1.00 85.00 156 LEU A O 1
ATOM 1218 N N . PRO A 1 157 ? 15.415 -4.728 -23.210 1.00 78.94 157 PRO A N 1
ATOM 1219 C CA . PRO A 1 157 ? 16.712 -5.405 -23.082 1.00 78.94 157 PRO A CA 1
ATOM 1220 C C . PRO A 1 157 ? 17.900 -4.587 -23.619 1.00 78.94 157 PRO A C 1
ATOM 1222 O O . PRO A 1 157 ? 19.047 -4.858 -23.270 1.00 78.94 157 PRO A O 1
ATOM 1225 N N . ALA A 1 158 ? 17.649 -3.568 -24.449 1.00 80.88 158 ALA A N 1
ATOM 1226 C CA . ALA A 1 158 ? 18.677 -2.648 -24.943 1.00 80.88 158 ALA A CA 1
ATOM 1227 C C . ALA A 1 158 ? 19.202 -1.680 -23.862 1.00 80.88 158 ALA A C 1
ATOM 1229 O O . ALA A 1 158 ? 20.264 -1.073 -24.037 1.00 80.88 158 ALA A O 1
ATOM 1230 N N . MET A 1 159 ? 18.486 -1.521 -22.743 1.00 74.62 159 MET A N 1
ATOM 1231 C CA . MET A 1 159 ? 18.917 -0.660 -21.647 1.00 74.62 159 MET A CA 1
ATOM 1232 C C . MET A 1 159 ? 20.095 -1.304 -20.907 1.00 74.62 159 MET A C 1
ATOM 1234 O O . MET A 1 159 ? 19.944 -2.234 -20.114 1.00 74.62 159 MET A O 1
ATOM 1238 N N . THR A 1 160 ? 21.295 -0.801 -21.194 1.00 73.88 160 THR A N 1
ATOM 1239 C CA . THR A 1 160 ? 22.550 -1.369 -20.675 1.00 73.88 160 THR A CA 1
ATOM 1240 C C . THR A 1 160 ? 23.067 -0.610 -19.449 1.00 73.88 160 THR A C 1
ATOM 1242 O O . THR A 1 160 ? 23.815 -1.161 -18.643 1.00 73.88 160 THR A O 1
ATOM 1245 N N . GLU A 1 161 ? 22.669 0.653 -19.290 1.00 75.62 161 GLU A N 1
ATOM 1246 C CA . GLU A 1 161 ? 23.156 1.523 -18.223 1.00 75.62 161 GLU A CA 1
ATOM 1247 C C . GLU A 1 161 ? 22.504 1.153 -16.879 1.00 75.62 161 GLU A C 1
ATOM 1249 O O . GLU A 1 161 ? 21.284 1.059 -16.751 1.00 75.62 161 GLU A O 1
ATOM 1254 N N . ARG A 1 162 ? 23.348 0.833 -15.888 1.00 77.81 162 ARG A N 1
ATOM 1255 C CA . ARG A 1 162 ? 22.952 0.390 -14.535 1.00 77.81 162 ARG A CA 1
ATOM 1256 C C . ARG A 1 162 ? 23.762 1.093 -13.443 1.00 77.81 162 ARG A C 1
ATOM 1258 O O . ARG A 1 162 ? 23.958 0.550 -12.356 1.00 77.81 162 ARG A O 1
ATOM 1265 N N . HIS A 1 163 ? 24.311 2.264 -13.755 1.00 83.44 163 HIS A N 1
ATOM 1266 C CA . HIS A 1 163 ? 25.094 3.035 -12.797 1.00 83.44 163 HIS A CA 1
ATOM 1267 C C . HIS A 1 163 ? 24.183 3.666 -11.746 1.00 83.44 163 HIS A C 1
ATOM 1269 O O . HIS A 1 163 ? 23.108 4.157 -12.057 1.00 83.44 163 HIS A O 1
ATOM 1275 N N . GLU A 1 164 ? 24.627 3.683 -10.491 1.00 81.50 164 GLU A N 1
ATOM 1276 C CA . GLU A 1 164 ? 23.832 4.218 -9.376 1.00 81.50 164 GLU A CA 1
ATOM 1277 C C . GLU A 1 164 ? 23.546 5.723 -9.521 1.00 81.50 164 GLU A C 1
ATOM 1279 O O . GLU A 1 164 ? 22.535 6.214 -9.040 1.00 81.50 164 GLU A O 1
ATOM 1284 N N . ALA A 1 165 ? 24.402 6.447 -10.249 1.00 85.19 165 ALA A N 1
ATOM 1285 C CA . ALA A 1 165 ? 24.218 7.862 -10.567 1.00 85.19 165 ALA A CA 1
ATOM 1286 C C . ALA A 1 165 ? 23.351 8.123 -11.819 1.00 85.19 165 ALA A C 1
ATOM 1288 O O . ALA A 1 165 ? 23.187 9.278 -12.210 1.00 85.19 165 ALA A O 1
ATOM 1289 N N . ASP A 1 166 ? 22.830 7.079 -12.469 1.00 89.19 166 ASP A N 1
ATOM 1290 C CA . ASP A 1 166 ? 21.942 7.219 -13.622 1.00 89.19 166 ASP A CA 1
ATOM 1291 C C . ASP A 1 166 ? 20.560 7.722 -13.175 1.00 89.19 166 ASP A C 1
ATOM 1293 O O . ASP A 1 166 ? 19.974 7.254 -12.194 1.00 89.19 166 ASP A O 1
ATOM 1297 N N . VAL A 1 167 ? 20.009 8.669 -13.932 1.00 88.62 167 VAL A N 1
ATOM 1298 C CA . VAL A 1 167 ? 18.669 9.222 -13.716 1.00 88.62 167 VAL A CA 1
ATOM 1299 C C . VAL A 1 167 ? 17.608 8.125 -13.792 1.00 88.62 167 VAL A C 1
ATOM 1301 O O . VAL A 1 167 ? 16.663 8.148 -13.002 1.00 88.62 167 VAL A O 1
ATOM 1304 N N . ALA A 1 168 ? 17.759 7.150 -14.694 1.00 88.12 168 ALA A N 1
ATOM 1305 C CA . ALA A 1 168 ? 16.814 6.040 -14.796 1.00 88.12 168 ALA A CA 1
ATOM 1306 C C . ALA A 1 168 ? 16.776 5.222 -13.494 1.00 88.12 168 ALA A C 1
ATOM 1308 O O . ALA A 1 168 ? 15.697 4.910 -12.988 1.00 88.12 168 ALA A O 1
ATOM 1309 N N . ILE A 1 169 ? 17.942 4.954 -12.900 1.00 91.56 169 ILE A N 1
ATOM 1310 C CA . ILE A 1 169 ? 18.051 4.252 -11.617 1.00 91.56 169 ILE A CA 1
ATOM 1311 C C . ILE A 1 169 ? 17.485 5.102 -10.475 1.00 91.56 169 ILE A C 1
ATOM 1313 O O . ILE A 1 169 ? 16.714 4.580 -9.673 1.00 91.56 169 ILE A O 1
ATOM 1317 N N . ALA A 1 170 ? 17.765 6.407 -10.438 1.00 92.25 170 ALA A N 1
ATOM 1318 C CA . ALA A 1 170 ? 17.205 7.305 -9.426 1.00 92.25 170 ALA A CA 1
ATOM 1319 C C . ALA A 1 170 ? 15.663 7.342 -9.462 1.00 92.25 170 ALA A C 1
ATOM 1321 O O . ALA A 1 170 ? 15.009 7.330 -8.418 1.00 92.25 170 ALA A O 1
ATOM 1322 N N . VAL A 1 171 ? 15.055 7.332 -10.654 1.00 93.50 171 VAL A N 1
ATOM 1323 C CA . VAL A 1 171 ? 13.591 7.233 -10.798 1.00 93.50 171 VAL A CA 1
ATOM 1324 C C . VAL A 1 171 ? 13.079 5.902 -10.249 1.00 93.50 171 VAL A C 1
ATOM 1326 O O . VAL A 1 171 ? 12.093 5.888 -9.510 1.00 93.50 171 VAL A O 1
ATOM 1329 N N . VAL A 1 172 ? 13.757 4.792 -10.556 1.00 94.00 172 VAL A N 1
ATOM 1330 C CA . VAL A 1 172 ? 13.406 3.471 -10.014 1.00 94.00 172 VAL A CA 1
ATOM 1331 C C . VAL A 1 172 ? 13.487 3.459 -8.485 1.00 94.00 172 VAL A C 1
ATOM 1333 O O . VAL A 1 172 ? 12.607 2.901 -7.834 1.00 94.00 172 VAL A O 1
ATOM 1336 N N . GLU A 1 173 ? 14.487 4.107 -7.893 1.00 94.56 173 GLU A N 1
ATOM 1337 C CA . GLU A 1 173 ? 14.618 4.217 -6.437 1.00 94.56 173 GLU A CA 1
ATOM 1338 C C . GLU A 1 173 ? 13.485 5.029 -5.810 1.00 94.56 173 GLU A C 1
ATOM 1340 O O . GLU A 1 173 ? 12.894 4.597 -4.821 1.00 94.56 173 GLU A O 1
ATOM 1345 N N . VAL A 1 174 ? 13.111 6.165 -6.400 1.00 96.81 174 VAL A N 1
ATOM 1346 C CA . VAL A 1 174 ? 11.973 6.962 -5.911 1.00 96.81 174 VAL A CA 1
ATOM 1347 C C . VAL A 1 174 ? 10.668 6.163 -5.987 1.00 96.81 174 VAL A C 1
ATOM 1349 O O . VAL A 1 174 ? 9.868 6.196 -5.048 1.00 96.81 174 VAL A O 1
ATOM 1352 N N . LEU A 1 175 ? 10.458 5.408 -7.070 1.00 95.69 175 LEU A N 1
ATOM 1353 C CA . LEU A 1 175 ? 9.293 4.533 -7.215 1.00 95.69 175 LEU A CA 1
ATOM 1354 C C . LEU A 1 175 ? 9.296 3.402 -6.182 1.00 95.69 175 LEU A C 1
ATOM 1356 O O . LEU A 1 175 ? 8.270 3.161 -5.545 1.00 95.69 175 LEU A O 1
ATOM 1360 N N . ALA A 1 176 ? 10.440 2.748 -5.968 1.00 95.81 176 ALA A N 1
ATOM 1361 C CA . ALA A 1 176 ? 10.586 1.696 -4.966 1.00 95.81 176 ALA A CA 1
ATOM 1362 C C . 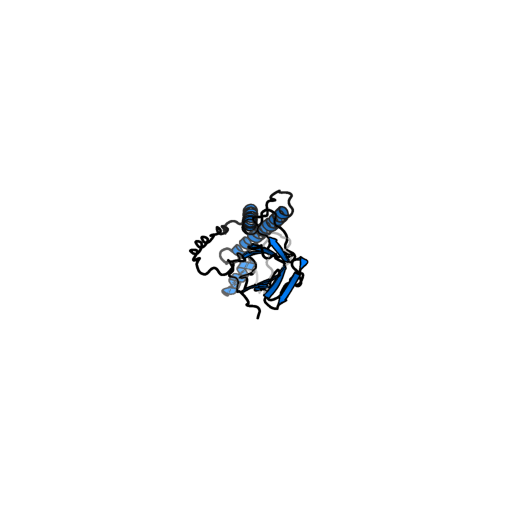ALA A 1 176 ? 10.335 2.222 -3.543 1.00 95.81 176 ALA A C 1
ATOM 1364 O O . ALA A 1 176 ? 9.662 1.565 -2.751 1.00 95.81 176 ALA A O 1
ATOM 1365 N N . PHE A 1 177 ? 10.801 3.435 -3.233 1.00 96.25 177 PHE A N 1
ATOM 1366 C CA . PHE A 1 177 ? 10.533 4.097 -1.956 1.00 96.25 177 PHE A CA 1
ATOM 1367 C C . PHE A 1 177 ? 9.038 4.383 -1.759 1.00 96.25 177 PHE A C 1
ATOM 1369 O O . PHE A 1 177 ? 8.478 4.107 -0.696 1.00 96.25 177 PHE A O 1
ATOM 1376 N N . ALA A 1 178 ? 8.361 4.900 -2.788 1.00 96.69 178 ALA A N 1
ATOM 1377 C CA . ALA A 1 178 ? 6.922 5.138 -2.730 1.00 96.69 178 ALA A CA 1
ATOM 1378 C C . ALA A 1 178 ? 6.125 3.829 -2.567 1.00 96.69 178 ALA A C 1
ATOM 1380 O O . ALA A 1 178 ? 5.147 3.799 -1.815 1.00 96.69 178 ALA A O 1
ATOM 1381 N N . ALA A 1 179 ? 6.551 2.755 -3.239 1.00 94.94 179 ALA A N 1
ATOM 1382 C CA . ALA A 1 179 ? 5.935 1.434 -3.143 1.00 94.94 179 ALA A CA 1
ATOM 1383 C C . ALA A 1 179 ? 6.073 0.828 -1.738 1.00 94.94 179 ALA A C 1
ATOM 1385 O O . ALA A 1 179 ? 5.076 0.367 -1.183 1.00 94.94 179 ALA A O 1
ATOM 1386 N N . ASP A 1 180 ? 7.261 0.900 -1.133 1.00 94.75 180 ASP A N 1
ATOM 1387 C CA . ASP A 1 180 ? 7.518 0.446 0.242 1.00 94.75 180 ASP A CA 1
ATOM 1388 C C . ASP A 1 180 ? 6.630 1.188 1.255 1.00 94.75 180 ASP A C 1
ATOM 1390 O O . ASP A 1 180 ? 5.909 0.588 2.057 1.00 94.75 180 ASP A O 1
ATOM 1394 N N . HIS A 1 181 ? 6.565 2.515 1.137 1.00 95.69 181 HIS A N 1
ATOM 1395 C CA . HIS A 1 181 ? 5.705 3.324 1.992 1.00 95.69 181 HIS A CA 1
ATOM 1396 C C . HIS A 1 181 ? 4.221 2.960 1.814 1.00 95.69 181 HIS A C 1
ATOM 1398 O O . HIS A 1 181 ? 3.503 2.777 2.798 1.00 95.69 181 HIS A O 1
ATOM 1404 N N . LEU A 1 182 ? 3.746 2.803 0.573 1.00 95.69 182 LEU A N 1
ATOM 1405 C CA . LEU A 1 182 ? 2.364 2.399 0.305 1.00 95.69 182 LEU A CA 1
ATOM 1406 C C . LEU A 1 182 ? 2.060 0.998 0.855 1.00 95.69 182 LEU A C 1
ATOM 1408 O O . LEU A 1 182 ? 0.990 0.802 1.432 1.00 95.69 182 LEU A O 1
ATOM 1412 N N . SER A 1 183 ? 2.995 0.059 0.718 1.00 94.06 183 SER A N 1
ATOM 1413 C CA . SER A 1 183 ? 2.905 -1.297 1.265 1.00 94.06 183 SER A CA 1
ATOM 1414 C C . SER A 1 183 ? 2.699 -1.267 2.784 1.00 94.06 183 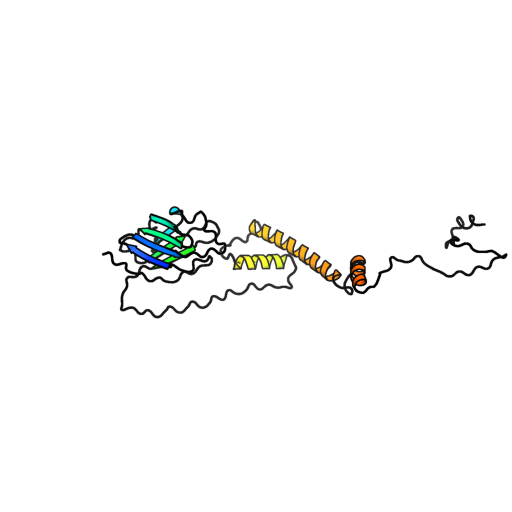SER A C 1
ATOM 1416 O O . SER A 1 183 ? 1.754 -1.870 3.301 1.00 94.06 183 SER A O 1
ATOM 1418 N N . TYR A 1 184 ? 3.473 -0.443 3.498 1.00 93.31 184 TYR A N 1
ATOM 1419 C CA . TYR A 1 184 ? 3.279 -0.223 4.932 1.00 93.31 184 TYR A CA 1
ATOM 1420 C C . TYR A 1 184 ? 1.872 0.307 5.265 1.00 93.31 184 TYR A C 1
ATOM 1422 O O . TYR A 1 184 ? 1.213 -0.183 6.190 1.00 93.31 184 TYR A O 1
ATOM 1430 N N . PHE A 1 185 ? 1.370 1.288 4.505 1.00 95.25 185 PHE A N 1
ATOM 1431 C CA . PHE A 1 185 ? 0.009 1.800 4.707 1.00 95.25 185 PHE A CA 1
ATOM 1432 C C . PHE A 1 185 ? -1.061 0.745 4.439 1.00 95.25 185 PHE A C 1
ATOM 1434 O O . PHE A 1 185 ? -2.051 0.692 5.172 1.00 95.25 185 PHE A O 1
ATOM 1441 N N . GLN A 1 186 ? -0.878 -0.093 3.421 1.00 94.44 186 GLN A N 1
ATOM 1442 C CA . GLN A 1 186 ? -1.802 -1.182 3.117 1.00 94.44 186 GLN A CA 1
ATOM 1443 C C . GLN A 1 186 ? -1.881 -2.175 4.275 1.00 94.44 186 GLN A C 1
ATOM 1445 O O . GLN A 1 186 ? -2.987 -2.522 4.687 1.00 94.44 186 GLN A O 1
ATOM 1450 N N . ASP A 1 187 ? -0.750 -2.560 4.862 1.00 93.25 187 ASP A N 1
ATOM 1451 C CA . ASP A 1 187 ? -0.722 -3.476 6.007 1.00 93.25 187 ASP A CA 1
ATOM 1452 C C . ASP A 1 187 ? -1.376 -2.853 7.254 1.00 93.25 187 ASP A C 1
ATOM 1454 O O . ASP A 1 187 ? -2.137 -3.512 7.981 1.00 93.25 187 ASP A O 1
ATOM 1458 N N . ALA A 1 188 ? -1.167 -1.551 7.476 1.00 94.50 188 ALA A N 1
ATOM 1459 C CA . ALA A 1 188 ? -1.837 -0.814 8.544 1.00 94.50 188 ALA A CA 1
ATOM 1460 C C . ALA A 1 188 ? -3.364 -0.766 8.343 1.00 94.50 188 ALA A C 1
ATOM 1462 O O . ALA A 1 188 ? -4.123 -0.979 9.290 1.00 94.50 188 ALA A O 1
ATOM 1463 N N . VAL A 1 189 ? -3.831 -0.523 7.115 1.00 95.94 189 VAL A N 1
ATOM 1464 C CA . VAL A 1 189 ? -5.263 -0.507 6.769 1.00 95.94 189 VAL A CA 1
ATOM 1465 C C . VAL A 1 189 ? -5.867 -1.911 6.859 1.00 95.94 189 VAL A C 1
ATOM 1467 O O . VAL A 1 189 ? -6.958 -2.065 7.408 1.00 95.94 189 VAL A O 1
ATOM 1470 N N . ALA A 1 190 ? -5.156 -2.937 6.389 1.00 95.75 190 ALA A N 1
ATOM 1471 C CA . ALA A 1 190 ? -5.577 -4.334 6.462 1.00 95.75 190 ALA A CA 1
ATOM 1472 C C . ALA A 1 190 ? -5.758 -4.795 7.914 1.00 95.75 190 ALA A C 1
ATOM 1474 O O . ALA A 1 190 ? -6.746 -5.456 8.235 1.00 95.75 190 ALA A O 1
ATOM 1475 N N . THR A 1 191 ? -4.870 -4.368 8.818 1.00 96.69 191 THR A N 1
ATOM 1476 C CA . THR A 1 191 ? -5.014 -4.630 10.259 1.00 96.69 191 THR A CA 1
ATOM 1477 C C . THR A 1 191 ? -6.308 -4.023 10.816 1.00 96.69 191 THR A C 1
ATOM 1479 O O . THR A 1 191 ? -6.958 -4.622 11.667 1.00 96.69 191 THR A O 1
ATOM 1482 N N . GLU A 1 192 ? -6.744 -2.870 10.313 1.00 97.69 192 GLU A N 1
ATOM 1483 C CA . GLU A 1 192 ? -7.979 -2.199 10.742 1.00 97.69 192 GLU A CA 1
ATOM 1484 C C . GLU A 1 192 ? -9.255 -2.734 10.061 1.00 97.69 192 GLU A C 1
ATOM 1486 O O . GLU A 1 192 ? -10.367 -2.385 10.474 1.00 97.69 192 GLU A O 1
ATOM 1491 N N . ALA A 1 193 ? -9.126 -3.584 9.037 1.00 96.19 193 ALA A N 1
ATOM 1492 C CA . ALA A 1 193 ? -10.240 -4.044 8.208 1.00 96.19 193 ALA A CA 1
ATOM 1493 C C . ALA A 1 193 ? -11.189 -5.022 8.920 1.00 96.19 193 ALA A C 1
ATOM 1495 O O . ALA A 1 193 ? -12.360 -5.097 8.553 1.00 96.19 193 ALA A O 1
ATOM 1496 N N . TYR A 1 194 ? -10.727 -5.722 9.959 1.00 94.25 194 TYR A N 1
ATOM 1497 C CA . TYR A 1 194 ? -11.524 -6.710 10.689 1.00 94.25 194 TYR A CA 1
ATOM 1498 C C . TYR A 1 194 ? -11.639 -6.361 12.169 1.00 94.25 194 TYR A C 1
ATOM 1500 O O . TYR A 1 194 ? -10.694 -5.873 12.785 1.00 94.25 194 TYR A O 1
ATOM 1508 N N . LEU A 1 195 ? -12.792 -6.667 12.774 1.00 93.56 195 LEU A N 1
ATOM 1509 C CA . LEU A 1 195 ? -13.052 -6.375 14.188 1.00 93.56 195 LEU A CA 1
ATOM 1510 C C . LEU A 1 195 ? -12.021 -7.026 15.126 1.00 93.56 195 LEU A C 1
ATOM 1512 O O . LEU A 1 195 ? -11.640 -6.417 16.119 1.00 93.56 195 LEU A O 1
ATOM 1516 N N . GLN A 1 196 ? -11.567 -8.241 14.800 1.00 95.50 196 GLN A N 1
ATOM 1517 C CA . GLN A 1 196 ? -10.605 -8.998 15.608 1.00 95.50 196 GLN A CA 1
ATOM 1518 C C . GLN A 1 196 ? -9.187 -8.407 15.570 1.00 95.50 196 GLN A C 1
ATOM 1520 O O . GLN A 1 196 ? -8.436 -8.568 16.527 1.00 95.50 196 GLN A O 1
ATOM 1525 N N . THR A 1 197 ? -8.810 -7.741 14.476 1.00 97.00 197 THR A N 1
ATOM 1526 C C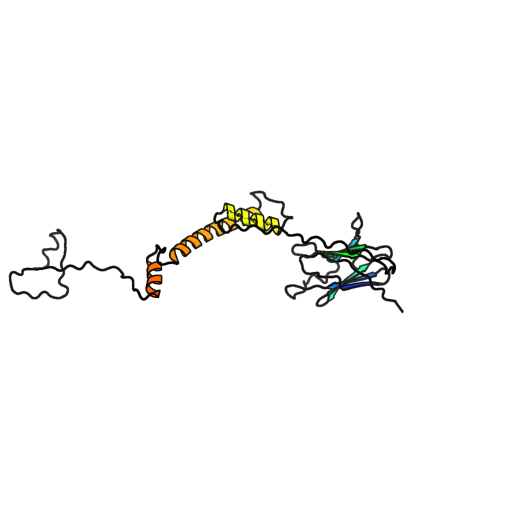A . THR A 1 197 ? -7.448 -7.223 14.267 1.00 97.00 197 THR A CA 1
ATOM 1527 C C . THR A 1 197 ? -7.344 -5.711 14.469 1.00 97.00 197 THR A C 1
ATOM 1529 O O . THR A 1 197 ? -6.246 -5.208 14.711 1.00 97.00 197 THR A O 1
ATOM 1532 N N . ALA A 1 198 ? -8.463 -4.985 14.392 1.00 96.88 198 ALA A N 1
ATOM 1533 C CA . ALA A 1 198 ? -8.493 -3.531 14.477 1.00 96.88 198 ALA A CA 1
ATOM 1534 C C . ALA A 1 198 ? -7.960 -3.018 15.820 1.00 96.88 198 ALA A C 1
ATOM 1536 O O . ALA A 1 198 ? -8.413 -3.430 16.890 1.00 96.88 198 ALA A O 1
ATOM 1537 N N . ARG A 1 199 ? -7.029 -2.059 15.768 1.00 95.44 199 ARG A N 1
ATOM 1538 C CA . ARG A 1 199 ? -6.413 -1.456 16.961 1.00 95.44 199 ARG A CA 1
ATOM 1539 C C . ARG A 1 199 ? -6.995 -0.084 17.268 1.00 95.44 199 ARG A C 1
ATOM 1541 O O . ARG A 1 199 ? -6.987 0.351 18.420 1.00 95.44 199 ARG A O 1
ATOM 1548 N N . ARG A 1 200 ? -7.530 0.622 16.266 1.00 95.38 200 ARG A N 1
ATOM 1549 C CA . ARG A 1 200 ? -8.135 1.944 16.470 1.00 95.38 200 ARG A CA 1
ATOM 1550 C C . ARG A 1 200 ? -9.590 1.811 16.913 1.00 95.38 200 ARG A C 1
ATOM 1552 O O . ARG A 1 200 ? -10.433 1.233 16.228 1.00 95.38 200 ARG A O 1
ATOM 1559 N N . ARG A 1 201 ? -9.934 2.487 18.017 1.00 94.19 201 ARG A N 1
ATOM 1560 C CA . ARG A 1 201 ? -11.308 2.538 18.559 1.00 94.19 201 ARG A CA 1
ATOM 1561 C C . ARG A 1 201 ? -12.342 3.042 17.544 1.00 94.19 201 ARG A C 1
ATOM 1563 O O . ARG A 1 201 ? -13.492 2.609 17.572 1.00 94.19 201 ARG A O 1
ATOM 1570 N N . VAL A 1 202 ? -11.945 3.938 16.635 1.00 95.00 202 VAL A N 1
ATOM 1571 C CA . VAL A 1 202 ? -12.820 4.440 15.561 1.00 95.00 202 VAL A CA 1
ATOM 1572 C C . VAL A 1 202 ? -13.169 3.332 14.561 1.00 95.00 202 VAL A C 1
ATOM 1574 O O . VAL A 1 202 ? -14.334 3.223 14.180 1.00 95.00 202 VAL A O 1
ATOM 1577 N N . SER A 1 203 ? -12.208 2.489 14.175 1.00 96.31 203 SER A N 1
ATOM 1578 C CA . SER A 1 203 ? -12.439 1.345 13.282 1.00 96.31 203 SER A CA 1
ATOM 1579 C C . SER A 1 203 ? -13.355 0.319 13.942 1.00 96.31 203 SER A C 1
ATOM 1581 O O . SER A 1 203 ? -14.390 -0.030 13.379 1.00 96.31 203 SER A O 1
ATOM 1583 N N . VAL A 1 204 ? -13.057 -0.061 15.191 1.00 95.81 204 VAL A N 1
ATOM 1584 C CA . VAL A 1 204 ? -13.891 -0.973 15.996 1.00 95.81 204 VAL A CA 1
ATOM 1585 C C . VAL A 1 204 ? -15.327 -0.464 16.097 1.00 95.81 204 VAL A C 1
ATOM 1587 O O . VAL A 1 204 ? -16.272 -1.218 15.885 1.00 95.81 204 VAL A O 1
ATOM 1590 N N . ARG A 1 205 ? -15.520 0.834 16.359 1.00 95.44 205 ARG A N 1
ATOM 1591 C CA . ARG A 1 205 ? -16.857 1.439 16.395 1.00 95.44 205 ARG A CA 1
ATOM 1592 C C . ARG A 1 205 ? -17.585 1.332 15.056 1.00 95.44 205 ARG A C 1
ATOM 1594 O O . ARG A 1 205 ? -18.792 1.101 15.059 1.00 95.44 205 ARG A O 1
ATOM 1601 N N . ARG A 1 206 ? -16.899 1.552 13.930 1.00 95.12 206 ARG A N 1
ATOM 1602 C CA . ARG A 1 206 ? -17.501 1.432 12.590 1.00 95.12 206 ARG A CA 1
ATOM 1603 C C . ARG A 1 206 ? -17.932 -0.009 12.321 1.00 95.12 206 ARG A C 1
ATOM 1605 O O . ARG A 1 206 ? -19.078 -0.209 11.936 1.00 95.12 206 ARG A O 1
ATOM 1612 N N . HIS A 1 207 ? -17.078 -0.982 12.633 1.00 96.06 207 HIS A N 1
ATOM 1613 C CA . HIS A 1 207 ? -17.397 -2.411 12.527 1.00 96.06 207 HIS A CA 1
ATOM 1614 C C . HIS A 1 207 ? -18.566 -2.817 13.424 1.00 96.06 207 HIS A C 1
ATOM 1616 O O . HIS A 1 207 ? -19.511 -3.453 12.970 1.00 96.06 207 HIS A O 1
ATOM 1622 N N . ALA A 1 208 ? -18.566 -2.376 14.681 1.00 95.50 208 ALA A N 1
ATOM 1623 C CA . ALA A 1 208 ? -19.630 -2.680 15.630 1.00 95.50 208 ALA A CA 1
ATOM 1624 C C . ALA A 1 208 ? -21.003 -2.140 15.191 1.00 95.50 208 ALA A C 1
ATOM 1626 O O . ALA A 1 208 ? -22.028 -2.790 15.398 1.00 95.50 208 ALA A O 1
ATOM 1627 N N . ARG A 1 209 ? -21.035 -0.977 14.525 1.00 94.31 209 ARG A N 1
ATOM 1628 C CA . ARG A 1 209 ? -22.279 -0.416 13.977 1.00 94.31 209 ARG A CA 1
ATOM 1629 C C . ARG A 1 209 ? -22.898 -1.298 12.893 1.00 94.31 209 ARG A C 1
ATOM 1631 O O . ARG A 1 209 ? -24.121 -1.307 12.800 1.00 94.31 209 ARG A O 1
ATOM 1638 N N . LEU A 1 210 ? -22.097 -2.039 12.122 1.00 93.88 210 LEU A N 1
ATOM 1639 C CA . LEU A 1 210 ? -22.602 -2.950 11.083 1.00 93.88 210 LEU A CA 1
ATOM 1640 C C . LEU A 1 210 ? -23.407 -4.112 11.677 1.00 93.88 210 LEU A C 1
ATOM 1642 O O . LEU A 1 210 ? -24.374 -4.554 11.070 1.00 93.88 210 LEU A O 1
ATOM 1646 N N . VAL A 1 211 ? -23.059 -4.554 12.888 1.00 94.50 211 VAL A N 1
ATOM 1647 C CA . VAL A 1 211 ? -23.777 -5.615 13.621 1.00 94.50 211 VAL A CA 1
ATOM 1648 C C . VAL A 1 211 ? -24.827 -5.066 14.595 1.00 94.50 211 VAL A C 1
ATOM 1650 O O . VAL A 1 211 ? -25.330 -5.788 15.450 1.00 94.50 211 VAL A O 1
ATOM 1653 N N . GLY A 1 212 ? -25.153 -3.772 14.508 1.00 95.38 212 GLY A N 1
ATOM 1654 C CA . GLY A 1 212 ? -26.140 -3.124 15.375 1.00 95.38 212 GLY A CA 1
ATOM 1655 C C . GLY A 1 212 ? -25.651 -2.800 16.793 1.00 95.38 212 GLY A C 1
ATOM 1656 O O . GLY A 1 212 ? -26.438 -2.316 17.608 1.00 95.38 212 GLY A O 1
ATOM 1657 N N . TYR A 1 213 ? -24.364 -2.993 17.103 1.00 94.81 213 TYR A N 1
ATOM 1658 C CA . TYR A 1 213 ? -23.798 -2.679 18.416 1.00 94.81 213 TYR A CA 1
ATOM 1659 C C . TYR A 1 213 ? -23.295 -1.230 18.488 1.00 94.81 213 TYR A C 1
ATOM 1661 O O . TYR A 1 213 ? -22.444 -0.787 17.710 1.00 94.81 213 TYR A O 1
ATOM 1669 N N . ARG A 1 214 ? -23.793 -0.466 19.467 1.00 93.75 214 ARG A N 1
ATOM 1670 C CA . ARG A 1 214 ? -23.319 0.898 19.747 1.00 93.75 214 ARG A CA 1
ATOM 1671 C C . ARG A 1 214 ? -22.262 0.873 20.847 1.00 93.75 214 ARG A C 1
ATOM 1673 O O . ARG A 1 214 ? -22.578 0.661 22.012 1.00 93.75 214 ARG A O 1
ATOM 1680 N N . LEU A 1 215 ? -21.014 1.147 20.473 1.00 92.50 215 LEU A N 1
ATOM 1681 C CA . LEU A 1 215 ? -19.901 1.248 21.417 1.00 92.50 215 LEU A CA 1
ATOM 1682 C C . LEU A 1 215 ? -20.101 2.436 22.378 1.00 92.50 215 LEU A C 1
ATOM 1684 O O . LEU A 1 215 ? -20.269 3.567 21.920 1.00 92.50 215 LEU A O 1
ATOM 1688 N N . HIS A 1 216 ? -20.052 2.190 23.691 1.00 88.69 216 HIS A N 1
ATOM 1689 C CA . HIS A 1 216 ? -20.214 3.232 24.714 1.00 88.69 216 HIS A CA 1
ATOM 1690 C C . HIS A 1 216 ? -19.067 4.253 24.683 1.00 88.69 216 HIS A C 1
ATOM 1692 O O . HIS A 1 216 ? -17.923 3.889 24.411 1.00 88.69 216 HIS A O 1
ATOM 1698 N N . GLU A 1 217 ? -19.340 5.518 25.024 1.00 87.94 217 GLU A N 1
ATOM 1699 C CA . GLU A 1 217 ? -18.329 6.596 25.082 1.00 87.94 217 GLU A CA 1
ATOM 1700 C C . GLU A 1 217 ? -17.534 6.664 26.391 1.00 87.94 217 GLU A C 1
ATOM 1702 O O . GLU A 1 217 ? -16.713 7.551 26.586 1.00 87.94 217 GLU A O 1
ATOM 1707 N N . GLY A 1 218 ? -17.739 5.676 27.258 1.00 87.12 218 GLY A N 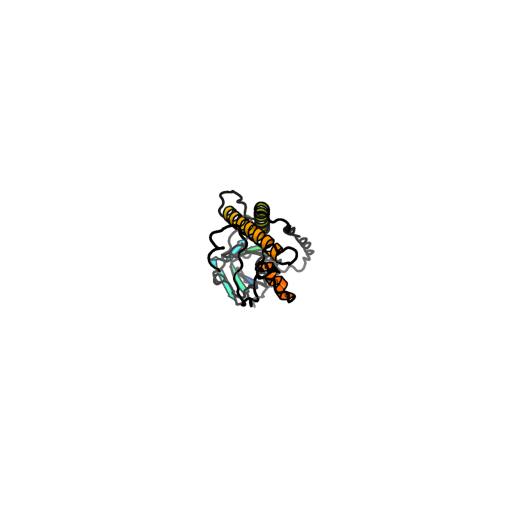1
ATOM 1708 C CA . GLY A 1 218 ? -17.318 5.744 28.651 1.00 87.12 218 GLY A CA 1
ATOM 1709 C C . GLY A 1 218 ? -18.520 6.111 29.512 1.00 87.12 218 GLY A C 1
ATOM 1710 O O . GLY A 1 218 ? -19.513 6.647 29.021 1.00 87.12 218 GLY A O 1
ATOM 1711 N N . CYS A 1 219 ? -18.469 5.742 30.785 1.00 85.69 219 CYS A N 1
ATOM 1712 C CA . CYS A 1 219 ? -19.518 6.045 31.745 1.00 85.69 219 CYS A CA 1
ATOM 1713 C C . CYS A 1 219 ? -18.872 6.700 32.961 1.00 85.69 219 CYS A C 1
ATOM 1715 O O . CYS A 1 219 ? -17.810 6.260 33.401 1.00 85.69 219 CYS A O 1
ATOM 1717 N N . THR A 1 220 ? -19.510 7.739 33.498 1.00 88.12 220 THR A N 1
ATOM 1718 C CA . THR A 1 220 ? -19.172 8.252 34.827 1.00 88.12 220 THR A CA 1
ATOM 1719 C C . THR A 1 220 ? -19.353 7.114 35.835 1.00 88.12 220 THR A C 1
ATOM 1721 O O . THR A 1 220 ? -20.341 6.383 35.725 1.00 88.12 220 THR A O 1
ATOM 1724 N N . PRO A 1 221 ? -18.440 6.926 36.804 1.00 83.38 221 PRO A N 1
ATOM 1725 C CA . PRO A 1 221 ? -18.623 5.917 37.839 1.00 83.38 221 PRO A CA 1
ATOM 1726 C C . PRO A 1 221 ? -19.973 6.109 38.538 1.00 83.38 221 PRO A C 1
ATOM 1728 O O . PRO A 1 221 ? -20.382 7.229 38.846 1.00 83.38 221 PRO A O 1
ATOM 1731 N N . ARG A 1 222 ? -20.680 5.001 38.763 1.00 88.69 222 ARG A N 1
ATOM 1732 C CA . ARG A 1 222 ? -21.968 4.975 39.460 1.00 88.69 222 ARG A CA 1
ATOM 1733 C C . ARG A 1 222 ? -21.834 4.066 40.665 1.00 88.69 222 ARG A C 1
ATOM 1735 O O . ARG A 1 222 ? -21.400 2.926 40.526 1.00 88.69 222 ARG A O 1
ATOM 1742 N N . VAL A 1 223 ? -22.224 4.572 41.825 1.00 88.81 223 VAL A N 1
ATOM 1743 C CA . VAL A 1 223 ? -22.173 3.840 43.088 1.00 88.81 223 VAL A CA 1
ATOM 1744 C C . VAL A 1 223 ? -23.468 4.068 43.853 1.00 88.81 223 VAL A C 1
ATOM 1746 O O . VAL A 1 223 ? -24.085 5.128 43.743 1.00 88.81 223 VAL A O 1
ATOM 1749 N N . TRP A 1 224 ? -23.891 3.055 44.599 1.00 91.69 224 TRP A N 1
ATOM 1750 C CA . TRP A 1 224 ? -24.969 3.184 45.568 1.00 91.69 224 TRP A CA 1
ATOM 1751 C C . TRP A 1 224 ? -24.377 3.631 46.901 1.00 91.69 224 TRP A C 1
ATOM 1753 O O . TRP A 1 224 ? -23.387 3.063 47.355 1.00 91.69 224 TRP A O 1
ATOM 1763 N N . MET A 1 225 ? -24.973 4.648 47.520 1.00 85.94 225 MET A N 1
ATOM 1764 C CA . MET A 1 225 ? -24.554 5.162 48.822 1.00 85.94 225 MET A CA 1
ATOM 1765 C C . MET A 1 225 ? -25.709 5.028 49.804 1.00 85.94 225 MET A C 1
ATOM 1767 O O . MET A 1 225 ? -26.848 5.357 49.475 1.00 85.94 225 MET A O 1
ATOM 1771 N N . HIS A 1 226 ? -25.401 4.545 51.003 1.00 89.12 226 HIS A N 1
ATOM 1772 C CA . HIS A 1 226 ? -26.317 4.564 52.133 1.00 89.12 226 HIS A CA 1
ATOM 1773 C C . HIS A 1 226 ? -25.950 5.748 53.025 1.00 89.12 226 HIS A C 1
ATOM 1775 O O . HIS A 1 226 ? -24.777 5.926 53.352 1.00 89.12 226 HIS A O 1
ATOM 1781 N N . VAL A 1 227 ? -26.940 6.552 53.403 1.00 84.25 227 VAL A N 1
ATOM 1782 C CA . VAL A 1 227 ? -26.754 7.731 54.251 1.00 84.25 227 VAL A CA 1
ATOM 1783 C C . VAL A 1 227 ? -27.750 7.632 55.393 1.00 84.25 227 VAL A C 1
ATOM 1785 O O . VAL A 1 227 ? -28.934 7.411 55.155 1.00 84.25 227 VAL A O 1
ATOM 1788 N N . GLU A 1 228 ? -27.266 7.776 56.620 1.00 89.06 228 GLU A N 1
ATOM 1789 C CA . GLU A 1 228 ? -28.098 7.818 57.817 1.00 89.06 228 GLU A CA 1
ATOM 1790 C C . GLU A 1 228 ? -28.272 9.285 58.233 1.00 89.06 228 GLU A C 1
ATOM 1792 O O . GLU A 1 228 ? -27.312 9.904 58.700 1.00 89.06 228 GLU A O 1
ATOM 1797 N N . PRO A 1 229 ? -29.446 9.894 57.994 1.00 86.94 229 PRO A N 1
ATOM 1798 C CA . PRO A 1 229 ? -29.658 11.287 58.335 1.00 86.94 229 PRO A CA 1
ATOM 1799 C C . PRO A 1 229 ? -30.020 11.429 59.820 1.00 86.94 229 PRO A C 1
ATOM 1801 O O . PRO A 1 229 ? -30.731 10.603 60.387 1.00 86.94 229 PRO A O 1
ATOM 1804 N N . LEU A 1 230 ? -29.577 12.521 60.444 1.00 90.00 230 LEU A N 1
ATOM 1805 C CA . LEU A 1 230 ? -29.926 12.842 61.836 1.00 90.00 230 LEU A CA 1
ATOM 1806 C C . LEU A 1 230 ? -31.412 13.208 62.003 1.00 90.00 230 LEU A C 1
ATOM 1808 O O . LEU A 1 230 ? -31.975 13.060 63.084 1.00 90.00 230 LEU A O 1
ATOM 1812 N N . THR A 1 231 ? -32.047 13.699 60.939 1.00 89.69 231 THR A N 1
ATOM 1813 C CA . THR A 1 231 ? -33.461 14.089 60.896 1.00 89.69 231 THR A CA 1
ATOM 1814 C C . THR A 1 231 ? -34.077 13.713 59.549 1.00 89.69 231 THR A C 1
ATOM 1816 O O . THR A 1 231 ? -33.366 13.483 58.573 1.00 89.69 231 THR A O 1
ATOM 1819 N N . ALA A 1 232 ? -35.410 13.639 59.474 1.00 87.81 232 ALA A N 1
ATOM 1820 C CA . ALA A 1 232 ? -36.094 13.373 58.211 1.00 87.81 232 ALA A CA 1
ATOM 1821 C C . ALA A 1 232 ? -35.749 14.459 57.173 1.00 87.81 232 ALA A C 1
ATOM 1823 O O . ALA A 1 232 ? -36.002 15.642 57.397 1.00 87.81 232 ALA A O 1
ATOM 1824 N N . PHE A 1 233 ? -35.166 14.041 56.049 1.00 86.00 233 PHE A N 1
ATOM 1825 C CA . PHE A 1 233 ? -34.691 14.922 54.985 1.00 86.00 233 PHE A CA 1
ATOM 1826 C C . PHE A 1 233 ? -34.926 14.273 53.615 1.00 86.00 233 PHE A C 1
ATOM 1828 O O . PHE A 1 233 ? -34.636 13.091 53.429 1.00 86.00 233 PHE A O 1
ATOM 1835 N N . GLU A 1 234 ? -35.434 15.042 52.650 1.00 89.38 234 GLU A N 1
ATOM 1836 C CA . GLU A 1 234 ? -35.567 14.608 51.255 1.00 89.38 234 GLU A CA 1
ATOM 1837 C C . GLU A 1 234 ? -34.324 15.000 50.456 1.00 89.38 234 GLU A C 1
ATOM 1839 O O . GLU A 1 234 ? -33.952 16.172 50.401 1.00 89.38 234 GLU A O 1
ATOM 1844 N N . LEU A 1 235 ? -33.686 14.027 49.800 1.00 87.75 235 LEU A N 1
ATOM 1845 C CA . LEU A 1 235 ? -32.481 14.277 49.015 1.00 87.75 235 LEU A CA 1
ATOM 1846 C C . LEU A 1 235 ? -32.852 14.704 47.580 1.00 87.75 235 LEU A C 1
ATOM 1848 O O . LEU A 1 235 ? -33.401 13.893 46.826 1.00 87.75 235 LEU A O 1
ATOM 1852 N N . PRO A 1 236 ? -32.556 15.946 47.155 1.00 90.31 236 PRO A N 1
ATOM 1853 C CA . PRO A 1 236 ? -32.933 16.412 45.828 1.00 90.31 236 PRO A CA 1
ATOM 1854 C C . PRO A 1 236 ? -32.105 15.733 44.731 1.00 90.31 236 PRO A C 1
ATOM 1856 O O . PRO A 1 236 ? -30.928 15.399 44.896 1.00 90.31 236 PRO A O 1
ATOM 1859 N N . ARG A 1 237 ? -32.702 15.570 43.546 1.00 91.25 237 ARG A N 1
ATOM 1860 C CA . ARG A 1 237 ? -31.980 15.071 42.370 1.00 91.25 237 ARG A CA 1
ATOM 1861 C C . ARG A 1 237 ? -30.849 16.036 42.003 1.00 91.25 237 ARG A C 1
ATOM 1863 O O . ARG A 1 237 ? -31.077 17.230 41.856 1.00 91.25 237 ARG A O 1
ATOM 1870 N N . GLY A 1 238 ? -29.650 15.496 41.784 1.00 88.81 238 GLY A N 1
ATOM 1871 C CA . GLY A 1 238 ? -28.461 16.298 41.476 1.00 88.81 238 GLY A CA 1
ATOM 1872 C C . GLY A 1 238 ? -27.694 16.771 42.711 1.00 88.81 238 GLY A C 1
ATOM 1873 O O . GLY A 1 238 ? -26.792 17.590 42.566 1.00 88.81 238 GLY A O 1
ATOM 1874 N N . PHE A 1 239 ? -28.022 16.251 43.901 1.00 86.38 239 PHE A N 1
ATOM 1875 C CA . PHE A 1 239 ? -27.226 16.459 45.106 1.00 86.38 239 PHE A CA 1
ATOM 1876 C C . PHE A 1 239 ? -25.766 16.053 44.854 1.00 86.38 239 PHE A C 1
ATOM 1878 O O . PHE A 1 239 ? -25.477 14.907 44.497 1.00 86.38 239 PHE A O 1
ATOM 1885 N N . ALA A 1 240 ? -24.854 17.016 44.976 1.00 86.19 240 ALA A N 1
ATOM 1886 C CA . ALA A 1 240 ? -23.446 16.810 44.681 1.00 86.19 240 ALA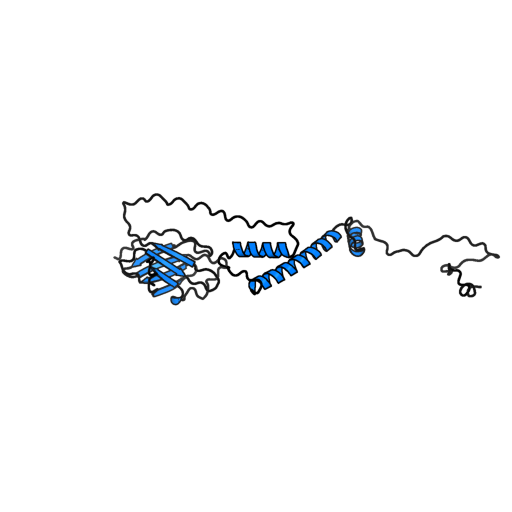 A CA 1
ATOM 1887 C C . ALA A 1 240 ? -22.771 16.068 45.838 1.00 86.19 240 ALA A C 1
ATOM 1889 O O . ALA A 1 240 ? -22.834 16.503 46.985 1.00 86.19 240 ALA A O 1
ATOM 1890 N N . VAL A 1 241 ? -22.096 14.965 45.521 1.00 81.12 241 VAL A N 1
ATOM 1891 C CA . VAL A 1 241 ? -21.285 14.201 46.471 1.00 81.12 241 VAL A CA 1
ATOM 1892 C C . VAL A 1 241 ? -19.864 14.149 45.933 1.00 81.12 241 VAL A C 1
ATOM 1894 O O . VAL A 1 241 ? -19.654 13.852 44.757 1.00 81.12 241 VAL A O 1
ATOM 1897 N N . ALA A 1 242 ? -18.891 14.454 46.785 1.00 81.31 242 ALA A N 1
ATOM 1898 C CA . ALA A 1 242 ? -17.477 14.389 46.452 1.00 81.31 242 ALA A CA 1
ATOM 1899 C C . ALA A 1 242 ? -16.818 13.236 47.214 1.00 81.31 242 ALA A C 1
ATOM 1901 O O . ALA A 1 242 ? -17.140 12.976 48.371 1.00 81.31 242 ALA A O 1
ATOM 1902 N N . THR A 1 243 ? -15.879 12.557 46.564 1.00 73.69 243 THR A N 1
ATOM 1903 C CA . THR A 1 243 ? -15.024 11.545 47.189 1.00 73.69 243 THR A CA 1
ATOM 1904 C C . THR A 1 243 ? -13.594 12.072 47.187 1.00 73.69 243 THR A C 1
ATOM 1906 O O . THR A 1 243 ? -12.973 12.164 46.130 1.00 73.69 243 THR A O 1
ATOM 1909 N N . GLY A 1 244 ? -13.085 12.457 48.354 1.00 68.06 244 GLY A N 1
ATOM 1910 C CA . GLY A 1 244 ? -11.736 12.990 48.534 1.00 68.06 244 GLY A CA 1
ATOM 1911 C C . GLY A 1 244 ? -11.546 13.495 49.962 1.00 68.06 244 GLY A C 1
ATOM 1912 O O . GLY A 1 244 ? -12.511 13.905 50.600 1.00 68.06 244 GLY A O 1
ATOM 1913 N N . SER A 1 245 ? -10.316 13.451 50.471 1.00 57.09 245 SER A N 1
ATOM 1914 C CA . SER A 1 245 ? -9.951 13.952 51.805 1.00 57.09 245 SER A CA 1
ATOM 1915 C C . SER A 1 245 ? -9.671 15.460 51.833 1.00 57.09 245 SER A C 1
ATOM 1917 O O . SER A 1 245 ? -9.111 15.955 52.808 1.00 57.09 245 SER A O 1
ATOM 1919 N N . ASP A 1 246 ? -10.013 16.190 50.766 1.00 54.75 246 ASP A N 1
ATOM 1920 C CA . ASP A 1 246 ? -9.848 17.641 50.721 1.00 54.75 246 ASP A CA 1
ATOM 1921 C C . ASP A 1 246 ? -10.981 18.317 51.503 1.00 54.75 246 ASP A C 1
ATOM 1923 O O . ASP A 1 246 ? -12.072 18.615 51.005 1.00 54.75 246 ASP A O 1
ATOM 1927 N N . ASP A 1 247 ? -10.665 18.571 52.768 1.00 53.56 247 ASP A N 1
ATOM 1928 C CA . ASP A 1 247 ? -11.483 19.192 53.814 1.00 53.56 247 ASP A CA 1
ATOM 1929 C C . ASP A 1 247 ? -12.014 20.599 53.431 1.00 53.56 247 ASP A C 1
ATOM 1931 O O . ASP A 1 247 ? -12.897 21.168 54.075 1.00 53.56 247 ASP A O 1
ATOM 1935 N N . ALA A 1 248 ? -11.515 21.168 52.327 1.00 52.09 248 ALA A N 1
ATOM 1936 C CA . ALA A 1 248 ? -11.936 22.456 51.783 1.00 52.09 248 ALA A CA 1
ATOM 1937 C C . ALA A 1 248 ? -13.312 22.426 51.083 1.00 52.09 248 ALA A C 1
ATOM 1939 O O . ALA A 1 248 ? -13.981 23.461 51.028 1.00 52.09 248 ALA A O 1
ATOM 1940 N N . MET A 1 249 ? -13.771 21.274 50.571 1.00 48.34 249 MET A N 1
ATOM 1941 C CA . MET A 1 249 ? -15.104 21.156 49.946 1.00 48.34 249 MET A CA 1
ATOM 1942 C C . MET A 1 249 ? -16.203 20.703 50.912 1.00 48.34 249 MET A C 1
ATOM 1944 O O . MET A 1 249 ? -17.370 21.023 50.682 1.00 48.34 249 MET A O 1
ATOM 1948 N N . ALA A 1 250 ? -15.849 20.032 52.013 1.00 46.22 250 ALA A N 1
ATOM 1949 C CA . ALA A 1 250 ? -16.811 19.537 53.002 1.00 46.22 250 ALA A CA 1
ATOM 1950 C C . ALA A 1 250 ? -17.577 20.665 53.727 1.00 46.22 250 ALA A C 1
ATOM 1952 O O . ALA A 1 250 ? -18.680 20.452 54.218 1.00 46.22 250 ALA A O 1
ATOM 1953 N N . ARG A 1 251 ? -17.036 21.893 53.747 1.00 45.03 251 ARG A N 1
ATOM 1954 C CA . ARG A 1 251 ? -17.623 23.055 54.442 1.00 45.03 251 ARG A CA 1
ATOM 1955 C C . ARG A 1 251 ? -18.647 23.872 53.646 1.00 45.03 251 ARG A C 1
ATOM 1957 O O . ARG A 1 251 ? -19.088 24.903 54.141 1.00 45.03 251 ARG A O 1
ATOM 1964 N N . ARG A 1 252 ? -19.010 23.482 52.418 1.00 42.47 252 ARG A N 1
ATOM 1965 C CA . ARG A 1 252 ? -19.924 24.282 51.569 1.00 42.47 252 ARG A CA 1
ATOM 1966 C C . ARG A 1 252 ? -21.344 23.748 51.427 1.00 42.47 252 ARG A C 1
ATOM 1968 O O . ARG A 1 252 ? -22.133 24.360 50.713 1.00 42.47 252 ARG A O 1
ATOM 1975 N N . VAL A 1 253 ? -21.684 22.655 52.096 1.00 45.69 253 VAL A N 1
ATOM 1976 C CA . VAL A 1 253 ? -23.040 22.103 52.053 1.00 45.69 253 VAL A CA 1
ATOM 1977 C C . VAL A 1 253 ? -23.451 21.683 53.454 1.00 45.69 253 VAL A C 1
ATOM 1979 O O . VAL A 1 253 ? -23.551 20.496 53.691 1.00 45.69 253 VAL A O 1
ATOM 1982 N N . PHE A 1 254 ? -23.615 22.639 54.368 1.00 39.19 254 PHE A N 1
ATOM 1983 C CA . PHE A 1 254 ? -24.544 22.604 55.507 1.00 39.19 254 PHE A CA 1
ATOM 1984 C C . PHE A 1 254 ? -24.723 24.033 56.024 1.00 39.19 254 PHE A C 1
ATOM 1986 O O . PHE A 1 254 ? -23.696 24.740 56.144 1.00 39.19 254 PHE A O 1
#